Protein AF-A0A0D3IZP8-F1 (afdb_monomer_lite)

Radius of gyration: 20.51 Å; chains: 1; bounding box: 49×47×64 Å

Structure (mmCIF, N/CA/C/O backbone):
data_AF-A0A0D3IZP8-F1
#
_entry.id   AF-A0A0D3IZP8-F1
#
loop_
_atom_site.group_PDB
_atom_site.id
_atom_site.type_symbol
_atom_site.label_atom_id
_atom_site.label_alt_id
_atom_site.label_comp_id
_atom_site.label_asym_id
_atom_site.label_entity_id
_atom_site.label_seq_id
_atom_site.pdbx_PDB_ins_code
_atom_site.Cartn_x
_atom_site.Cartn_y
_atom_site.Cartn_z
_atom_site.occupancy
_atom_site.B_iso_or_equiv
_atom_site.auth_seq_id
_atom_site.auth_comp_id
_atom_site.auth_asym_id
_atom_site.auth_atom_id
_atom_site.pdbx_PDB_model_num
ATOM 1 N N . MET A 1 1 ? -8.602 -19.089 -8.887 1.00 29.73 1 MET A N 1
ATOM 2 C CA . MET A 1 1 ? -8.947 -17.752 -9.415 1.00 29.73 1 MET A CA 1
ATOM 3 C C . MET A 1 1 ? -9.224 -16.859 -8.216 1.00 29.73 1 MET A C 1
ATOM 5 O O . MET A 1 1 ? -10.232 -17.076 -7.563 1.00 29.73 1 MET A O 1
ATOM 9 N N . VAL A 1 2 ? -8.314 -15.953 -7.844 1.00 28.52 2 VAL A N 1
ATOM 10 C CA . VAL A 1 2 ? -8.568 -15.005 -6.742 1.00 28.52 2 VAL A CA 1
ATOM 11 C C . VAL A 1 2 ? -8.287 -13.605 -7.242 1.00 28.52 2 VAL A C 1
ATOM 13 O O . VAL A 1 2 ? -7.156 -13.209 -7.496 1.00 28.52 2 VAL A O 1
ATOM 16 N N . VAL A 1 3 ? -9.390 -12.924 -7.470 1.00 34.62 3 VAL A N 1
ATOM 17 C CA . VAL A 1 3 ? -9.532 -11.568 -7.960 1.00 34.62 3 VAL A CA 1
ATOM 18 C C . VAL A 1 3 ? -8.917 -10.594 -6.946 1.00 34.62 3 VAL A C 1
ATOM 20 O O . VAL A 1 3 ? -9.058 -10.792 -5.744 1.00 34.62 3 VAL A O 1
ATOM 23 N N . VAL A 1 4 ? -8.256 -9.531 -7.409 1.00 42.78 4 VAL A N 1
ATOM 24 C CA . VAL A 1 4 ? -8.025 -8.349 -6.564 1.00 42.78 4 VAL A CA 1
ATOM 25 C C . VAL A 1 4 ? -9.387 -7.649 -6.456 1.00 42.78 4 VAL A C 1
ATOM 27 O O . VAL A 1 4 ? -9.732 -6.869 -7.337 1.00 42.78 4 VAL A O 1
ATOM 30 N N . LEU A 1 5 ? -10.222 -8.047 -5.486 1.00 45.28 5 LEU A N 1
ATOM 31 C CA . LEU A 1 5 ? -11.563 -7.466 -5.259 1.00 45.28 5 LEU A CA 1
ATOM 32 C C . LEU A 1 5 ? -11.581 -6.367 -4.204 1.00 45.28 5 LEU A C 1
ATOM 34 O O . LEU A 1 5 ? -12.573 -5.650 -4.112 1.00 45.28 5 LEU A O 1
ATOM 38 N N . ASP A 1 6 ? -10.516 -6.220 -3.424 1.00 59.16 6 ASP A N 1
ATOM 39 C CA . ASP A 1 6 ? -10.566 -5.346 -2.266 1.00 59.16 6 ASP A CA 1
ATOM 40 C C . ASP A 1 6 ? -9.934 -3.984 -2.573 1.00 59.16 6 ASP A C 1
ATOM 42 O O . ASP A 1 6 ? -8.814 -3.927 -3.098 1.00 59.16 6 ASP A O 1
ATOM 46 N N . PRO A 1 7 ? -10.613 -2.872 -2.246 1.00 73.31 7 PRO A N 1
ATOM 47 C CA . PRO A 1 7 ? -9.961 -1.573 -2.183 1.00 73.31 7 PRO A CA 1
ATOM 48 C C . PRO A 1 7 ? -8.693 -1.654 -1.320 1.00 73.31 7 PRO A C 1
ATOM 50 O O . PRO A 1 7 ? -8.690 -2.198 -0.215 1.00 73.31 7 PRO A O 1
ATOM 53 N N . LEU A 1 8 ? -7.589 -1.113 -1.836 1.00 87.12 8 LEU A N 1
ATOM 54 C CA . LEU A 1 8 ? -6.297 -1.141 -1.157 1.00 87.12 8 LEU A CA 1
ATOM 55 C C . LEU A 1 8 ? -6.253 -0.043 -0.094 1.00 87.12 8 LEU A C 1
ATOM 57 O O . LEU A 1 8 ? -6.007 1.125 -0.402 1.00 87.12 8 LEU A O 1
ATOM 61 N N . TYR A 1 9 ? -6.487 -0.422 1.159 1.00 91.94 9 TYR A N 1
ATOM 62 C CA . TYR A 1 9 ? -6.420 0.500 2.287 1.00 91.94 9 TYR A CA 1
ATOM 63 C C . TYR A 1 9 ? -5.025 0.551 2.899 1.00 91.94 9 TYR A C 1
ATOM 65 O O . TYR A 1 9 ? -4.426 -0.484 3.183 1.00 91.94 9 TYR A O 1
ATOM 73 N N . VAL A 1 10 ? -4.526 1.764 3.121 1.00 92.25 10 VAL A N 1
ATOM 74 C CA . VAL A 1 10 ? -3.280 2.029 3.845 1.00 92.25 10 VAL A CA 1
ATOM 75 C C . VAL A 1 10 ? -3.601 2.852 5.075 1.00 92.25 10 VAL A C 1
ATOM 77 O O . VAL A 1 10 ? -4.179 3.927 4.961 1.00 92.25 10 VAL A O 1
ATOM 80 N N . THR A 1 11 ? -3.168 2.389 6.234 1.00 93.25 11 THR A N 1
ATOM 81 C CA . THR A 1 11 ? -3.252 3.128 7.487 1.00 93.25 11 THR A CA 1
ATOM 82 C C . THR A 1 11 ? -1.890 3.715 7.820 1.00 93.25 11 THR A C 1
ATOM 84 O O . THR A 1 11 ? -0.858 3.052 7.680 1.00 93.25 11 THR A O 1
ATOM 87 N N . LEU A 1 12 ? -1.887 4.983 8.221 1.00 91.38 12 LEU A N 1
ATOM 88 C CA . LEU A 1 12 ? -0.687 5.675 8.660 1.00 91.38 12 LEU A CA 1
ATOM 89 C C . LEU A 1 12 ? -0.502 5.503 10.166 1.00 91.38 12 LEU A C 1
ATOM 91 O O . LEU A 1 12 ? -1.395 5.856 10.934 1.00 91.38 12 LEU A O 1
ATOM 95 N N . PHE A 1 13 ? 0.668 5.012 10.563 1.00 87.50 13 PHE A N 1
ATOM 96 C CA . PHE A 1 13 ? 1.107 4.891 11.952 1.00 87.50 13 PHE A CA 1
ATOM 97 C C . PHE A 1 13 ? 2.445 5.599 12.133 1.00 87.50 13 PHE A C 1
ATOM 99 O O . PHE A 1 13 ? 3.273 5.605 11.220 1.00 87.50 13 PHE A O 1
ATOM 106 N N . VAL A 1 14 ? 2.675 6.152 13.320 1.00 80.31 14 VAL A N 1
ATOM 107 C CA . VAL A 1 14 ? 4.000 6.610 13.751 1.00 80.31 14 VAL A CA 1
ATOM 108 C C . VAL A 1 14 ? 4.229 6.141 15.188 1.00 80.31 14 VAL A C 1
ATOM 110 O O . VAL A 1 14 ? 3.312 6.217 15.999 1.00 80.31 14 VAL A O 1
ATOM 113 N N . ASP A 1 15 ? 5.435 5.638 15.471 1.00 69.31 15 ASP A N 1
ATOM 114 C CA . ASP A 1 15 ? 5.912 5.224 16.801 1.00 69.31 15 ASP A CA 1
ATOM 115 C C . ASP A 1 15 ? 4.946 4.307 17.585 1.00 69.31 15 ASP A C 1
ATOM 117 O O . ASP A 1 15 ? 4.598 4.603 18.725 1.00 69.31 15 ASP A O 1
ATOM 121 N N . ASP A 1 16 ? 4.492 3.205 16.964 1.00 69.44 16 ASP A N 1
ATOM 122 C CA . ASP A 1 16 ? 3.537 2.218 17.523 1.00 69.44 16 ASP A CA 1
ATOM 123 C C . ASP A 1 16 ? 2.244 2.830 18.114 1.00 69.44 16 ASP A C 1
ATOM 125 O O . ASP A 1 16 ? 1.540 2.194 18.901 1.00 69.44 16 ASP A O 1
ATOM 129 N N . GLY A 1 17 ? 1.929 4.073 17.737 1.00 75.00 17 GLY A N 1
ATOM 130 C CA . GLY A 1 17 ? 0.783 4.824 18.232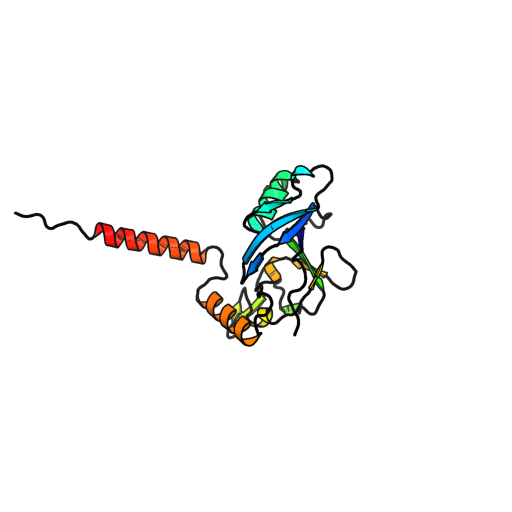 1.00 75.00 17 GLY A CA 1
ATOM 131 C C . GLY A 1 17 ? -0.531 4.484 17.532 1.00 75.00 17 GLY A C 1
ATOM 132 O O . GLY A 1 17 ? -0.630 3.561 16.722 1.00 75.00 17 GLY A O 1
ATOM 133 N N . ASP A 1 18 ? -1.556 5.278 17.831 1.00 84.69 18 ASP A N 1
ATOM 134 C CA . ASP A 1 18 ? -2.870 5.143 17.209 1.00 84.69 18 ASP A CA 1
ATOM 135 C C . ASP A 1 18 ? -2.837 5.452 15.695 1.00 84.69 18 ASP A C 1
ATOM 137 O O . ASP A 1 18 ? -2.009 6.246 15.229 1.00 84.69 18 ASP A O 1
ATOM 141 N N . PRO A 1 19 ? -3.763 4.872 14.903 1.00 88.44 19 PRO A N 1
ATOM 142 C CA . PRO A 1 19 ? -3.941 5.217 13.496 1.00 88.44 19 PRO A CA 1
ATOM 143 C C . PRO A 1 19 ? -4.129 6.726 13.286 1.00 88.44 19 PRO A C 1
ATOM 145 O O . PRO A 1 19 ? -5.087 7.318 13.782 1.00 88.44 19 PRO A O 1
ATOM 148 N N . LEU A 1 20 ? -3.259 7.347 12.487 1.00 90.44 20 LEU A N 1
ATOM 149 C CA . LEU A 1 20 ? -3.342 8.780 12.189 1.00 90.44 20 LEU A CA 1
ATOM 150 C C . LEU A 1 20 ? -4.311 9.085 11.050 1.00 90.44 20 LEU A C 1
ATOM 152 O O . LEU A 1 20 ? -5.002 10.095 11.078 1.00 90.44 20 LEU A O 1
ATOM 156 N N . ALA A 1 21 ? -4.336 8.247 10.019 1.00 93.38 21 ALA A N 1
ATOM 157 C CA . ALA A 1 21 ? -5.224 8.404 8.876 1.00 93.38 21 ALA A CA 1
ATOM 158 C C . ALA A 1 21 ? -5.354 7.084 8.122 1.00 93.38 21 ALA A C 1
ATOM 160 O O . ALA A 1 21 ? -4.415 6.284 8.099 1.00 93.38 21 ALA A O 1
ATOM 161 N N . THR A 1 22 ? -6.477 6.907 7.431 1.00 95.12 22 THR A N 1
ATOM 162 C CA . THR A 1 22 ? -6.656 5.815 6.470 1.00 95.12 22 THR A CA 1
ATOM 163 C C . THR A 1 22 ? -6.759 6.392 5.068 1.00 95.12 22 THR A C 1
ATOM 165 O O . THR A 1 22 ? -7.484 7.358 4.809 1.00 95.12 22 THR A O 1
ATOM 168 N N . LEU A 1 23 ? -6.030 5.776 4.150 1.00 95.12 23 LEU A N 1
ATOM 169 C CA . LEU A 1 23 ? -5.941 6.116 2.744 1.00 95.12 23 LEU A CA 1
ATOM 170 C C . LEU A 1 23 ? -6.503 4.970 1.906 1.00 95.12 23 LEU A C 1
ATOM 172 O O . LEU A 1 23 ? -6.353 3.801 2.257 1.00 95.12 23 LEU A O 1
ATOM 176 N N . HIS A 1 24 ? -7.094 5.300 0.768 1.00 94.00 24 HIS A N 1
ATOM 177 C CA . HIS A 1 24 ? -7.497 4.354 -0.260 1.00 94.00 24 HIS A CA 1
ATOM 178 C C . HIS A 1 24 ? -6.627 4.558 -1.502 1.00 94.00 24 HIS A C 1
ATOM 180 O O . HIS A 1 24 ? -6.632 5.634 -2.107 1.00 94.00 24 HIS A O 1
ATOM 186 N N . VAL A 1 25 ? -5.873 3.530 -1.887 1.00 91.06 25 VAL A N 1
ATOM 187 C CA . VAL A 1 25 ? -5.115 3.510 -3.139 1.00 91.06 25 VAL A CA 1
ATOM 188 C C . VAL A 1 25 ? -6.058 3.088 -4.265 1.00 91.06 25 VAL A C 1
ATOM 190 O O . VAL A 1 25 ? -6.449 1.928 -4.356 1.00 91.06 25 VAL A O 1
ATOM 193 N N . GLN A 1 26 ? -6.421 4.052 -5.108 1.00 88.06 26 GLN A N 1
ATOM 194 C CA . GLN A 1 26 ? -7.393 3.897 -6.193 1.00 88.06 26 GLN A CA 1
ATOM 195 C C . GLN A 1 26 ? -6.821 3.108 -7.374 1.00 88.06 26 GLN A C 1
ATOM 197 O O . GLN A 1 26 ? -7.553 2.391 -8.051 1.00 88.06 26 GLN A O 1
ATOM 202 N N . ASP A 1 27 ? -5.516 3.233 -7.622 1.00 84.31 27 ASP A N 1
ATOM 203 C CA . ASP A 1 27 ? -4.825 2.466 -8.651 1.00 84.31 27 ASP A CA 1
ATOM 204 C C . ASP A 1 27 ? -3.460 1.975 -8.160 1.00 84.31 27 ASP A C 1
ATOM 206 O O . ASP A 1 27 ? -2.683 2.700 -7.532 1.00 84.31 27 ASP A O 1
ATOM 210 N N . ALA A 1 28 ? -3.1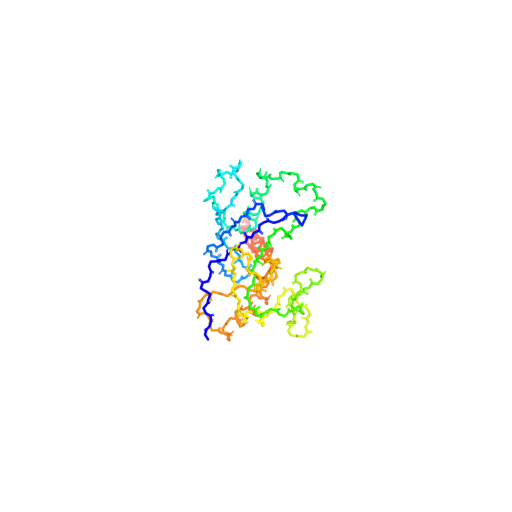71 0.705 -8.430 1.00 81.38 28 ALA A N 1
ATOM 211 C CA . ALA A 1 28 ? -1.885 0.090 -8.157 1.00 81.38 28 ALA A CA 1
ATOM 212 C C . ALA A 1 28 ? -1.496 -0.807 -9.327 1.00 81.38 28 ALA A C 1
ATOM 214 O O . ALA A 1 28 ? -2.288 -1.611 -9.816 1.00 81.38 28 ALA A O 1
ATOM 215 N N . ALA A 1 29 ? -0.252 -0.676 -9.768 1.00 80.62 29 ALA A N 1
ATOM 216 C CA . ALA A 1 29 ? 0.296 -1.503 -10.825 1.00 80.62 29 ALA A CA 1
ATOM 217 C C . ALA A 1 29 ? 1.799 -1.626 -10.624 1.00 80.62 29 ALA A C 1
ATOM 219 O O . ALA A 1 29 ? 2.496 -0.618 -10.509 1.00 80.62 29 ALA A O 1
ATOM 220 N N . TYR A 1 30 ? 2.289 -2.863 -10.585 1.00 78.25 30 TYR A N 1
ATOM 221 C CA . TYR A 1 30 ? 3.697 -3.234 -10.697 1.00 78.25 30 TYR A CA 1
ATOM 222 C C . TYR A 1 30 ? 4.668 -2.267 -9.989 1.00 78.25 30 TYR A C 1
ATOM 224 O O . TYR A 1 30 ? 5.247 -1.366 -10.597 1.00 78.25 30 TYR A O 1
ATOM 232 N N . PHE A 1 31 ? 4.855 -2.471 -8.680 1.00 77.88 31 PHE A N 1
ATOM 233 C CA . PHE A 1 31 ? 5.692 -1.661 -7.769 1.00 77.88 31 PHE A CA 1
ATOM 234 C C . PHE A 1 31 ? 5.196 -0.249 -7.460 1.00 77.88 31 PHE A C 1
ATOM 236 O O . PHE A 1 31 ? 5.776 0.408 -6.589 1.00 77.88 31 PHE A O 1
ATOM 243 N N . LYS A 1 32 ? 4.144 0.228 -8.129 1.00 80.19 32 LYS A N 1
ATOM 244 C CA . LYS A 1 32 ? 3.622 1.580 -7.941 1.00 80.19 32 LYS A CA 1
ATOM 245 C C . LYS A 1 32 ? 2.243 1.538 -7.301 1.00 80.19 32 LYS A C 1
ATOM 247 O O . LYS A 1 32 ? 1.354 0.830 -7.760 1.00 80.19 32 LYS A O 1
ATOM 252 N N . PHE A 1 33 ? 2.100 2.349 -6.263 1.00 83.00 33 PHE A N 1
ATOM 253 C CA . PHE A 1 33 ? 0.814 2.836 -5.795 1.00 83.00 33 PHE A CA 1
ATOM 254 C C . PHE A 1 33 ? 0.607 4.204 -6.432 1.00 83.00 33 PHE A C 1
ATOM 256 O O . PHE A 1 33 ? 1.432 5.105 -6.219 1.00 83.00 33 PHE A O 1
ATOM 263 N N . GLY A 1 34 ? -0.421 4.324 -7.258 1.00 83.62 34 GLY A N 1
ATOM 264 C CA . GLY A 1 34 ? -0.760 5.559 -7.939 1.00 83.62 34 GLY A CA 1
ATOM 265 C C . GLY A 1 34 ? -1.658 6.428 -7.079 1.00 83.62 34 GLY A C 1
ATOM 266 O O . GLY A 1 34 ? -1.312 6.766 -5.938 1.00 83.62 34 GLY A O 1
ATOM 267 N N . THR A 1 35 ? -2.794 6.818 -7.642 1.00 89.38 35 THR A N 1
ATOM 268 C CA . THR A 1 35 ? -3.707 7.783 -7.042 1.00 89.38 35 THR A CA 1
ATOM 269 C C . THR A 1 35 ? -4.174 7.282 -5.691 1.00 89.38 35 THR A C 1
ATOM 271 O O . THR A 1 35 ? -4.680 6.173 -5.549 1.00 89.38 35 THR A O 1
ATOM 274 N N . THR A 1 36 ? -3.968 8.108 -4.677 1.00 92.44 36 THR A N 1
ATOM 275 C CA . THR A 1 36 ? -4.270 7.780 -3.291 1.00 92.44 36 THR A CA 1
ATOM 276 C C . THR A 1 36 ? -5.158 8.871 -2.718 1.00 92.44 36 THR A C 1
ATOM 278 O O . THR A 1 36 ? -4.824 10.054 -2.799 1.00 92.44 36 THR A O 1
ATOM 281 N N . GLU A 1 37 ? -6.296 8.473 -2.166 1.00 95.62 37 GLU A N 1
ATOM 282 C CA . GLU A 1 37 ? -7.290 9.349 -1.553 1.00 95.62 37 GLU A CA 1
ATOM 283 C C . GLU A 1 37 ? -7.278 9.172 -0.036 1.00 95.62 37 GLU A C 1
ATOM 285 O O . GLU A 1 37 ? -7.206 8.051 0.461 1.00 95.62 37 GLU A O 1
ATOM 290 N N . VAL A 1 38 ? -7.387 10.266 0.711 1.00 95.50 38 VAL A N 1
ATOM 291 C CA . VAL A 1 38 ? -7.584 10.213 2.163 1.00 95.50 38 VAL A CA 1
ATOM 292 C C . VAL A 1 38 ? -9.055 9.924 2.462 1.00 95.50 38 VAL A C 1
ATOM 294 O O . VAL A 1 38 ? -9.925 10.692 2.058 1.00 95.50 38 VAL A O 1
ATOM 297 N N . ILE A 1 39 ? -9.356 8.849 3.188 1.00 95.00 39 ILE A N 1
ATOM 298 C CA . ILE A 1 39 ? -10.745 8.448 3.476 1.00 95.00 39 ILE A CA 1
ATOM 299 C C . ILE A 1 39 ? -11.142 8.643 4.939 1.00 95.00 39 ILE A C 1
ATOM 301 O O . ILE A 1 39 ? -12.321 8.878 5.222 1.00 95.00 39 ILE A O 1
ATOM 305 N N . GLU A 1 40 ? -10.171 8.591 5.851 1.00 93.94 40 GLU A N 1
ATOM 306 C CA . GLU A 1 40 ? -10.364 8.812 7.284 1.00 93.94 40 GLU A CA 1
ATOM 307 C C . GLU A 1 40 ? -9.228 9.642 7.858 1.00 93.94 40 GLU A C 1
ATOM 309 O O . GLU A 1 40 ? -8.063 9.431 7.519 1.00 93.94 40 GLU A O 1
ATOM 314 N N . THR A 1 41 ? -9.593 10.545 8.760 1.00 92.31 41 THR A N 1
ATOM 315 C CA . THR A 1 41 ? -8.693 11.396 9.535 1.00 92.31 41 THR A CA 1
ATOM 316 C C . THR A 1 41 ? -9.301 11.670 10.910 1.00 92.31 41 THR A C 1
ATOM 318 O O . THR A 1 41 ? -10.497 11.425 11.113 1.00 92.31 41 THR A O 1
ATOM 321 N N . PRO A 1 42 ? -8.519 12.203 11.863 1.00 89.69 42 PRO A N 1
ATOM 322 C CA . PRO A 1 42 ? -9.049 12.700 13.119 1.00 89.69 42 PRO A CA 1
ATOM 323 C C . PRO A 1 42 ? -10.011 13.862 12.852 1.00 89.69 42 PRO A C 1
ATOM 325 O O . PRO A 1 42 ? -9.839 14.614 11.890 1.00 89.69 42 PRO A O 1
ATOM 328 N N . ALA A 1 43 ? -10.989 14.064 13.737 1.00 90.56 43 ALA A N 1
ATOM 329 C CA . ALA A 1 43 ? -11.999 15.118 13.588 1.00 90.56 43 ALA A CA 1
ATOM 330 C C . ALA A 1 43 ? -11.393 16.529 13.436 1.00 90.56 43 ALA A C 1
ATOM 332 O O . ALA A 1 43 ? -11.959 17.381 12.757 1.00 90.56 43 ALA A O 1
ATOM 333 N N . THR A 1 44 ? -10.213 16.756 14.019 1.00 92.44 44 THR A N 1
ATOM 334 C CA . THR A 1 44 ? -9.448 18.008 13.926 1.00 92.44 44 THR A CA 1
ATOM 335 C C . THR A 1 44 ? -8.857 18.285 12.538 1.00 92.44 44 THR A C 1
ATOM 337 O O . THR A 1 44 ? -8.473 19.418 12.277 1.00 92.44 44 THR A O 1
ATOM 340 N N . HIS A 1 45 ? -8.816 17.292 11.641 1.00 93.62 45 HIS A N 1
ATOM 341 C CA . HIS A 1 45 ? -8.208 17.379 10.305 1.00 93.62 45 HIS A CA 1
ATOM 342 C C . HIS A 1 45 ? -9.169 16.890 9.207 1.00 93.62 45 HIS A C 1
ATOM 344 O O . HIS A 1 45 ? -8.790 16.180 8.269 1.00 93.62 45 HIS A O 1
ATOM 350 N N . VAL A 1 46 ? -10.455 17.233 9.326 1.00 93.50 46 VAL A N 1
ATOM 351 C CA . VAL A 1 46 ? -11.490 16.822 8.360 1.00 93.50 46 VAL A CA 1
ATOM 352 C C . VAL A 1 46 ? -11.259 17.394 6.954 1.00 93.50 46 VAL A C 1
ATOM 354 O O . VAL A 1 46 ? -11.678 16.783 5.973 1.00 93.50 46 VAL A O 1
ATOM 357 N N . HIS A 1 47 ? -10.545 18.520 6.829 1.00 94.31 47 HIS A N 1
ATOM 358 C CA . HIS A 1 47 ? -10.207 19.155 5.543 1.00 94.31 47 HIS A CA 1
ATOM 359 C C . HIS A 1 47 ? -9.317 18.287 4.649 1.00 94.31 47 HIS A C 1
ATOM 361 O O . HIS A 1 47 ? -9.255 18.509 3.441 1.00 94.31 47 HIS A O 1
ATOM 367 N N . LEU A 1 48 ? -8.623 17.303 5.224 1.00 94.56 48 LEU A N 1
ATOM 368 C CA . LEU A 1 48 ? -7.825 16.345 4.466 1.00 94.56 48 LEU A CA 1
ATOM 369 C C . LEU A 1 48 ? -8.677 15.253 3.818 1.00 94.56 48 LEU A C 1
ATOM 371 O O . LEU A 1 48 ? -8.214 14.621 2.871 1.00 94.56 48 LEU A O 1
ATOM 375 N N . ARG A 1 49 ? -9.902 15.014 4.295 1.00 93.38 49 ARG A N 1
ATOM 376 C CA . ARG A 1 49 ? -10.768 13.956 3.768 1.00 93.38 49 ARG A CA 1
ATOM 377 C C . ARG A 1 49 ? -11.080 14.212 2.289 1.00 93.38 49 ARG A C 1
ATOM 379 O O . ARG A 1 49 ? -11.340 15.340 1.886 1.00 93.38 49 ARG A O 1
ATOM 386 N N . HIS A 1 50 ? -11.036 13.159 1.479 1.00 94.81 50 HIS A N 1
ATOM 387 C CA . HIS A 1 50 ? -11.173 13.176 0.016 1.00 94.81 50 HIS A CA 1
ATOM 388 C C . HIS A 1 50 ? -10.053 13.890 -0.752 1.00 94.81 50 HIS A C 1
ATOM 390 O O . HIS A 1 50 ? -10.084 13.940 -1.987 1.00 94.81 50 HIS A O 1
ATOM 396 N N . LYS A 1 51 ? -9.018 14.401 -0.070 1.00 96.38 51 LYS A N 1
ATOM 397 C CA . LYS A 1 51 ? -7.834 14.933 -0.746 1.00 96.38 51 LYS A CA 1
ATOM 398 C C . LYS A 1 51 ? -7.121 13.804 -1.487 1.00 96.38 51 LYS A C 1
ATOM 400 O O . LYS A 1 51 ? -6.891 12.727 -0.934 1.00 96.38 51 LYS A O 1
ATOM 405 N N . LYS A 1 52 ? -6.768 14.063 -2.746 1.00 96.00 52 LYS A N 1
ATOM 406 C CA . LYS A 1 52 ? -6.105 13.101 -3.631 1.00 96.00 52 LYS A CA 1
ATOM 407 C C . LYS A 1 52 ? -4.655 13.479 -3.876 1.00 96.00 52 LYS A C 1
ATOM 409 O O . LYS A 1 52 ? -4.317 14.648 -4.046 1.00 96.00 52 LYS A O 1
ATOM 414 N N . TYR A 1 53 ? -3.819 12.457 -3.955 1.00 93.50 53 TYR A N 1
ATOM 415 C CA . TYR A 1 53 ? -2.401 12.562 -4.255 1.00 93.50 53 TYR A CA 1
ATOM 416 C C . TYR A 1 53 ? -2.056 11.602 -5.388 1.00 93.50 53 TYR A C 1
ATOM 418 O O . TYR A 1 53 ? -2.578 10.494 -5.449 1.00 93.50 53 TYR A O 1
ATOM 426 N N . ASN A 1 54 ? -1.119 11.993 -6.251 1.00 90.19 54 ASN A N 1
ATOM 427 C CA . ASN A 1 54 ? -0.724 11.184 -7.412 1.00 90.19 54 ASN A CA 1
ATOM 428 C C . ASN A 1 54 ? 0.043 9.899 -7.044 1.00 90.19 54 ASN A C 1
ATOM 430 O O . ASN A 1 54 ? 0.270 9.054 -7.903 1.00 90.19 54 ASN A O 1
ATOM 434 N N . THR A 1 55 ? 0.529 9.789 -5.802 1.00 87.75 55 THR A N 1
ATOM 435 C CA . THR A 1 55 ? 1.282 8.626 -5.307 1.00 87.75 55 THR A CA 1
ATOM 436 C C . THR A 1 55 ? 1.026 8.430 -3.818 1.00 87.75 55 THR A C 1
ATOM 438 O O . THR A 1 55 ? 0.858 9.421 -3.099 1.00 87.75 55 THR A O 1
ATOM 441 N N . LEU A 1 56 ? 1.133 7.187 -3.335 1.00 87.25 56 LEU A N 1
ATOM 442 C CA . LEU A 1 56 ? 1.066 6.896 -1.896 1.00 87.25 56 LEU A CA 1
ATOM 443 C C . LEU A 1 56 ? 2.115 7.683 -1.099 1.00 87.25 56 LEU A C 1
ATOM 445 O O . LEU A 1 56 ? 1.799 8.250 -0.066 1.00 87.25 56 LEU A O 1
ATOM 449 N N . ASN A 1 57 ? 3.354 7.776 -1.592 1.00 86.25 57 ASN A N 1
ATOM 450 C CA . ASN A 1 57 ? 4.408 8.511 -0.885 1.00 86.25 57 ASN A CA 1
ATOM 451 C C . ASN A 1 57 ? 4.072 10.006 -0.740 1.00 86.25 57 ASN A C 1
ATOM 453 O O . ASN A 1 57 ? 4.312 10.601 0.305 1.00 86.25 57 ASN A O 1
ATOM 457 N N . GLY A 1 58 ? 3.486 10.605 -1.783 1.00 87.94 58 GLY A N 1
ATOM 458 C CA . GLY A 1 58 ? 2.986 11.978 -1.720 1.00 87.94 58 GLY A CA 1
ATOM 459 C C . GLY A 1 58 ? 1.849 12.138 -0.710 1.00 87.94 58 GLY A C 1
ATOM 460 O O . GLY A 1 58 ? 1.835 13.132 0.011 1.00 87.94 58 GLY A O 1
ATOM 461 N N . ALA A 1 59 ? 0.948 11.152 -0.622 1.00 91.50 59 ALA A N 1
ATOM 462 C CA . ALA A 1 59 ? -0.117 11.131 0.377 1.00 91.50 59 ALA A CA 1
ATOM 463 C C . ALA A 1 59 ? 0.438 11.034 1.801 1.00 91.50 59 ALA A C 1
ATOM 465 O O . ALA A 1 59 ? 0.093 11.869 2.628 1.00 91.50 59 ALA A O 1
ATOM 466 N N . CYS A 1 60 ? 1.345 10.087 2.074 1.00 89.69 60 CYS A N 1
ATOM 467 C CA . CYS A 1 60 ? 1.967 9.936 3.392 1.00 89.69 60 CYS A CA 1
ATOM 468 C C . CYS A 1 60 ? 2.620 11.244 3.843 1.00 89.69 60 CYS A C 1
ATOM 470 O O . CYS A 1 60 ? 2.309 11.743 4.917 1.00 89.69 60 CYS A O 1
ATOM 472 N N . VAL A 1 61 ? 3.470 11.833 2.995 1.00 88.62 61 VAL A N 1
ATOM 473 C CA . VAL A 1 61 ? 4.146 13.098 3.308 1.00 88.62 61 VAL A CA 1
ATOM 474 C C . VAL A 1 61 ? 3.136 14.218 3.543 1.00 88.62 61 VAL A C 1
ATOM 476 O O . VAL A 1 61 ? 3.212 14.906 4.553 1.00 88.62 61 VAL A O 1
ATOM 479 N N . GLY A 1 62 ? 2.184 14.397 2.626 1.00 90.50 62 GLY A N 1
ATOM 480 C CA . GLY A 1 62 ? 1.245 15.510 2.689 1.00 90.50 62 GLY A CA 1
ATOM 481 C C . GLY A 1 62 ? 0.217 15.409 3.814 1.00 90.50 62 GLY A C 1
ATOM 482 O O . GLY A 1 62 ? -0.306 16.441 4.213 1.00 90.50 62 GLY A O 1
ATOM 483 N N . VAL A 1 63 ? -0.101 14.203 4.289 1.00 92.44 63 VAL A N 1
ATOM 484 C CA . VAL A 1 63 ? -0.986 13.988 5.444 1.00 92.44 63 VAL A CA 1
ATOM 485 C C . VAL A 1 63 ? -0.206 14.139 6.746 1.00 92.44 63 VAL A C 1
ATOM 487 O O . VAL A 1 63 ? -0.665 14.830 7.648 1.00 92.44 63 VAL A O 1
ATOM 490 N N . LEU A 1 64 ? 0.988 13.547 6.842 1.00 90.06 64 LEU A N 1
ATOM 491 C CA . LEU A 1 64 ? 1.810 13.636 8.052 1.00 90.06 64 LEU A CA 1
ATOM 492 C C . LEU A 1 64 ? 2.316 15.058 8.312 1.00 90.06 64 LEU A C 1
ATOM 494 O O . LEU A 1 64 ? 2.369 15.473 9.463 1.00 90.06 64 LEU A O 1
ATOM 498 N N . ASP A 1 65 ? 2.632 15.827 7.266 1.00 89.50 65 ASP A N 1
ATOM 499 C CA . ASP A 1 65 ? 2.984 17.248 7.403 1.00 89.50 65 ASP A CA 1
ATOM 500 C C . ASP A 1 65 ? 1.870 18.093 8.013 1.00 89.50 65 ASP A C 1
ATOM 502 O O . ASP A 1 65 ? 2.157 19.105 8.641 1.00 89.50 65 ASP A O 1
ATOM 506 N N . ASP A 1 66 ? 0.621 17.695 7.795 1.00 91.25 66 ASP A N 1
ATOM 507 C CA . ASP A 1 66 ? -0.557 18.426 8.245 1.00 91.25 66 ASP A CA 1
ATOM 508 C C . ASP A 1 66 ? -0.952 17.977 9.663 1.00 91.25 66 ASP A C 1
ATOM 510 O O . ASP A 1 66 ? -1.078 18.809 10.556 1.00 91.25 66 ASP A O 1
ATOM 514 N N . ILE A 1 67 ? -1.029 16.659 9.901 1.00 91.00 67 ILE A N 1
ATOM 515 C CA . ILE A 1 67 ? -1.457 16.077 11.186 1.00 91.00 67 ILE A CA 1
ATOM 516 C C . ILE A 1 67 ? -0.355 16.124 12.252 1.00 91.00 67 ILE A C 1
ATOM 518 O O . ILE A 1 67 ? -0.635 16.347 13.430 1.00 91.00 67 ILE A O 1
ATOM 522 N N . MET A 1 68 ? 0.900 15.873 11.874 1.00 86.31 68 MET A N 1
ATOM 523 C CA . MET A 1 68 ? 2.003 15.750 12.828 1.00 86.31 68 MET A CA 1
ATOM 524 C C . MET A 1 68 ? 3.320 16.309 12.271 1.00 86.31 68 MET A C 1
ATOM 526 O O . MET A 1 68 ? 4.250 15.543 12.037 1.00 86.31 68 MET A O 1
ATOM 530 N N . PRO A 1 69 ? 3.474 17.639 12.116 1.00 83.12 69 PRO A N 1
ATOM 531 C CA . PRO A 1 69 ? 4.654 18.259 11.496 1.00 83.12 69 PRO A CA 1
ATOM 532 C C . PRO A 1 69 ? 6.015 17.830 12.086 1.00 83.12 69 PRO A C 1
ATOM 534 O O . PRO A 1 69 ? 7.031 17.810 11.385 1.00 83.12 69 PRO A O 1
ATOM 537 N N . SER A 1 70 ? 6.044 17.450 13.368 1.00 81.88 70 SER A N 1
ATOM 538 C CA . SER A 1 70 ? 7.232 16.960 14.081 1.00 81.88 70 SER A CA 1
ATOM 539 C C . SER A 1 70 ? 7.752 15.605 13.580 1.00 81.88 70 SER A C 1
ATOM 541 O O . SER A 1 70 ? 8.904 15.259 13.870 1.00 81.88 70 SER A O 1
ATOM 543 N N . TRP A 1 71 ? 6.972 14.867 12.777 1.00 79.38 71 TRP A N 1
ATOM 544 C CA . TRP A 1 71 ? 7.347 13.563 12.211 1.00 79.38 71 TRP A CA 1
ATOM 545 C C . TRP A 1 71 ? 8.646 13.615 11.395 1.00 79.38 71 TRP A C 1
ATOM 547 O O . TRP A 1 71 ? 9.390 12.644 11.320 1.00 79.38 71 TRP A O 1
ATOM 557 N N . ARG A 1 72 ? 8.971 14.779 10.819 1.00 73.88 72 ARG A N 1
ATOM 558 C CA . ARG A 1 72 ? 10.212 14.992 10.057 1.00 73.88 72 ARG A CA 1
ATOM 559 C C . ARG A 1 72 ? 11.467 14.998 10.928 1.00 73.88 72 ARG A C 1
ATOM 561 O O . ARG A 1 72 ? 12.564 14.762 10.420 1.00 73.88 72 ARG A O 1
ATOM 568 N N . THR A 1 73 ? 11.308 15.322 12.209 1.00 70.25 73 THR A N 1
ATOM 569 C CA . THR A 1 73 ? 12.390 15.472 13.192 1.00 70.25 73 THR A CA 1
ATOM 570 C C . THR A 1 73 ? 12.461 14.315 14.188 1.00 70.25 73 THR A C 1
ATOM 572 O O . THR A 1 73 ? 13.523 14.081 14.764 1.00 70.25 73 THR A O 1
ATOM 575 N N . ALA A 1 74 ? 11.368 13.566 14.360 1.00 58.50 74 ALA A N 1
ATOM 576 C CA . ALA A 1 74 ? 11.342 12.330 15.131 1.00 58.50 74 ALA A CA 1
ATOM 577 C C . ALA A 1 74 ? 12.203 11.270 14.416 1.00 58.50 74 ALA A C 1
ATOM 579 O O . ALA A 1 74 ? 11.871 10.810 13.332 1.00 58.50 74 ALA A O 1
ATOM 580 N N . ARG A 1 75 ? 13.382 10.993 14.989 1.00 50.00 75 ARG A N 1
ATOM 581 C CA . ARG A 1 75 ? 14.360 9.948 14.619 1.00 50.00 75 ARG A CA 1
ATOM 582 C C . ARG A 1 75 ? 14.473 9.621 13.118 1.00 50.00 75 ARG A C 1
ATOM 584 O O . ARG A 1 75 ? 13.918 8.653 12.626 1.00 50.00 75 ARG A O 1
ATOM 591 N N . GLY A 1 76 ? 15.364 10.343 12.437 1.00 48.28 76 GLY A N 1
ATOM 592 C CA . GLY A 1 76 ? 16.041 9.815 11.247 1.00 48.28 76 GLY A CA 1
ATOM 593 C C . GLY A 1 76 ? 15.226 9.842 9.952 1.00 48.28 76 GLY A C 1
ATOM 594 O O . GLY A 1 76 ? 14.773 8.819 9.473 1.00 48.28 76 GLY A O 1
ATOM 595 N N . ARG A 1 77 ? 15.157 11.023 9.324 1.00 44.53 77 ARG A N 1
ATOM 596 C CA . ARG A 1 77 ? 14.942 11.235 7.876 1.00 44.53 77 ARG A CA 1
ATOM 597 C C . ARG A 1 77 ? 13.930 10.298 7.193 1.00 44.53 77 ARG A C 1
ATOM 599 O O . ARG A 1 77 ? 14.324 9.411 6.444 1.00 44.53 77 ARG A O 1
ATOM 606 N N . GLY A 1 78 ? 12.646 10.641 7.289 1.00 49.47 78 GLY A N 1
ATOM 607 C CA . GLY A 1 78 ? 11.659 10.284 6.260 1.00 49.47 78 GLY A CA 1
ATOM 608 C C . GLY A 1 78 ? 11.526 8.786 6.006 1.00 49.47 78 GLY A C 1
ATOM 609 O O . GLY A 1 78 ? 11.377 8.379 4.852 1.00 49.47 78 GLY A O 1
ATOM 610 N N . ASP A 1 79 ? 11.628 7.993 7.070 1.00 53.97 79 ASP A N 1
ATOM 611 C CA . ASP A 1 7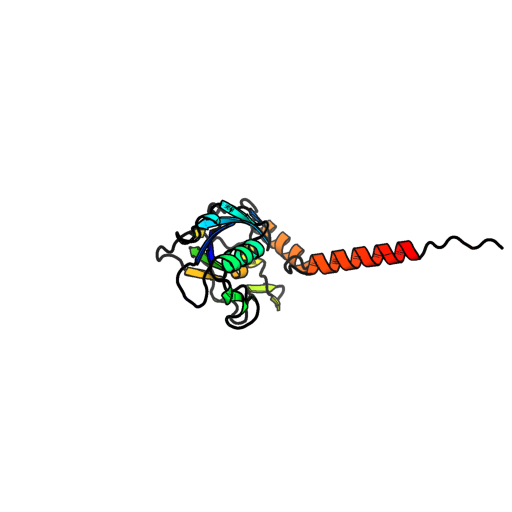9 ? 11.517 6.551 6.993 1.00 53.97 79 ASP A CA 1
ATOM 612 C C . ASP A 1 79 ? 10.104 6.155 6.500 1.00 53.97 79 ASP A C 1
ATOM 614 O O . ASP A 1 79 ? 9.103 6.521 7.123 1.00 53.97 79 ASP A O 1
ATOM 618 N N . PRO A 1 80 ? 9.968 5.456 5.356 1.00 54.75 80 PRO A N 1
ATOM 619 C CA . PRO A 1 80 ? 8.676 5.059 4.793 1.00 54.75 80 PRO A CA 1
ATOM 620 C C . PRO A 1 80 ? 7.938 3.974 5.599 1.00 54.75 80 PRO A C 1
ATOM 622 O O . PRO A 1 80 ? 6.882 3.510 5.155 1.00 54.75 80 PRO A O 1
ATOM 625 N N . HIS A 1 81 ? 8.438 3.574 6.773 1.00 70.44 81 HIS A N 1
ATOM 626 C CA . HIS A 1 81 ? 7.790 2.633 7.697 1.00 70.44 81 HIS A CA 1
ATOM 627 C C . HIS A 1 81 ? 6.552 3.199 8.428 1.00 70.44 81 HIS A C 1
ATOM 629 O O . HIS A 1 81 ? 6.132 2.665 9.447 1.00 70.44 81 HIS A O 1
ATOM 635 N N . VAL A 1 82 ? 5.924 4.243 7.885 1.00 83.50 82 VAL A N 1
ATOM 636 C CA . VAL A 1 82 ? 4.678 4.835 8.403 1.00 83.50 82 VAL A CA 1
ATOM 637 C C . VAL A 1 82 ? 3.424 4.318 7.702 1.00 83.50 82 VAL A C 1
ATOM 639 O O . VAL A 1 82 ? 2.325 4.468 8.217 1.00 83.50 82 VAL A O 1
ATOM 642 N N . ALA A 1 83 ? 3.563 3.714 6.520 1.00 88.19 83 ALA A N 1
ATOM 643 C CA . ALA A 1 83 ? 2.445 3.209 5.727 1.00 88.19 83 ALA A CA 1
ATOM 644 C C . ALA A 1 83 ? 2.258 1.704 5.937 1.00 88.19 83 ALA A C 1
ATOM 646 O O . ALA A 1 83 ? 3.102 0.908 5.509 1.00 88.19 83 ALA A O 1
ATOM 647 N N . TRP A 1 84 ? 1.131 1.315 6.527 1.00 90.69 84 TRP A N 1
ATOM 648 C CA . TRP A 1 84 ? 0.815 -0.070 6.874 1.00 90.69 84 TRP A CA 1
ATOM 649 C C . TRP A 1 84 ? -0.496 -0.523 6.241 1.00 90.69 84 TRP A C 1
ATOM 651 O O . TRP A 1 84 ? -1.390 0.276 5.984 1.00 90.69 84 TRP A O 1
ATOM 661 N N . MET A 1 85 ? -0.616 -1.818 5.979 1.00 90.00 85 MET A N 1
ATOM 662 C CA . MET A 1 85 ? -1.827 -2.443 5.453 1.00 90.00 85 MET A CA 1
ATOM 663 C C . MET A 1 85 ? -2.209 -3.618 6.348 1.00 90.00 85 MET A C 1
ATOM 665 O O . MET A 1 85 ? -1.336 -4.388 6.758 1.00 90.00 85 MET A O 1
ATOM 669 N N . TYR A 1 86 ? -3.501 -3.771 6.639 1.00 91.44 86 TYR A N 1
ATOM 670 C CA . TYR A 1 86 ? -4.000 -4.948 7.340 1.00 91.44 86 TYR A CA 1
ATOM 671 C C . TYR A 1 86 ? -4.320 -6.041 6.326 1.00 91.44 86 TYR A C 1
ATOM 673 O O . TYR A 1 86 ? -5.223 -5.889 5.500 1.00 91.44 86 TYR A O 1
ATOM 681 N N . VAL A 1 87 ? -3.552 -7.127 6.369 1.00 88.81 87 VAL A N 1
ATOM 682 C CA . VAL A 1 87 ? -3.575 -8.183 5.357 1.00 88.81 87 VAL A CA 1
ATOM 683 C C . VAL A 1 87 ? -4.149 -9.471 5.922 1.00 88.81 87 VAL A C 1
ATOM 685 O O . VAL A 1 87 ? -3.723 -9.933 6.981 1.00 88.81 87 VAL A O 1
ATOM 688 N N . VAL A 1 88 ? -5.066 -10.071 5.165 1.00 88.69 88 VAL A N 1
ATOM 689 C CA . VAL A 1 88 ? -5.662 -11.387 5.412 1.00 88.69 88 VAL A CA 1
ATOM 690 C C . VAL A 1 88 ? -5.265 -12.338 4.280 1.00 88.69 88 VAL A C 1
ATOM 692 O O . VAL A 1 88 ? -5.293 -11.962 3.107 1.00 88.69 88 VAL A O 1
ATOM 695 N N . GLY A 1 89 ? -4.900 -13.571 4.631 1.00 84.69 89 GLY A N 1
ATOM 696 C CA . GLY A 1 89 ? -4.412 -14.592 3.700 1.00 84.69 89 GLY A CA 1
ATOM 697 C C . GLY A 1 89 ? -2.974 -15.023 3.989 1.00 84.69 89 GLY A C 1
ATOM 698 O O . GLY A 1 89 ? -2.323 -14.533 4.914 1.00 84.69 89 GLY A O 1
ATOM 699 N N . GLU A 1 90 ? -2.474 -15.969 3.198 1.00 79.62 90 GLU A N 1
ATOM 700 C CA . GLU A 1 90 ? -1.135 -16.522 3.394 1.00 79.62 90 GLU A CA 1
ATOM 701 C C . GLU A 1 90 ? -0.049 -15.596 2.847 1.00 79.62 90 GLU A C 1
ATOM 703 O O . GLU A 1 90 ? 0.023 -15.303 1.653 1.00 79.62 90 GLU A O 1
ATOM 708 N N . LEU A 1 91 ? 0.846 -15.182 3.740 1.00 76.81 91 LEU A N 1
ATOM 709 C CA . LEU A 1 91 ? 2.035 -14.414 3.403 1.00 76.81 91 LEU A CA 1
ATOM 710 C C . LEU A 1 91 ? 3.198 -14.959 4.263 1.00 76.81 91 LEU A C 1
ATOM 712 O O . LEU A 1 91 ? 3.177 -14.829 5.488 1.00 76.81 91 LEU A O 1
ATOM 716 N N . PRO A 1 92 ? 4.176 -15.679 3.698 1.00 71.88 92 PRO A N 1
ATOM 717 C CA . PRO A 1 92 ? 5.224 -16.313 4.497 1.00 71.88 92 PRO A CA 1
ATOM 718 C C . PRO A 1 92 ? 6.112 -15.284 5.203 1.00 71.88 92 PRO A C 1
ATOM 720 O O . PRO A 1 92 ? 6.553 -14.316 4.592 1.00 71.88 92 PRO A O 1
ATOM 723 N N . HIS A 1 93 ? 6.435 -15.509 6.482 1.00 65.81 93 HIS A N 1
ATOM 724 C CA . HIS A 1 93 ? 7.322 -14.600 7.222 1.00 65.81 93 HIS A CA 1
ATOM 725 C C . HIS A 1 93 ? 8.732 -14.509 6.625 1.00 65.81 93 HIS A C 1
ATOM 727 O O . HIS A 1 93 ? 9.386 -13.481 6.756 1.00 65.81 93 HIS A O 1
ATOM 733 N N . SER A 1 94 ? 9.184 -15.562 5.940 1.00 62.56 94 SER A N 1
ATOM 734 C CA . SER A 1 94 ? 10.460 -15.598 5.219 1.00 62.56 94 SER A CA 1
ATOM 735 C C . SER A 1 94 ? 10.544 -14.596 4.064 1.00 62.56 94 SER A C 1
ATOM 737 O O . SER A 1 94 ? 11.641 -14.305 3.594 1.00 62.56 94 SER A O 1
ATOM 739 N N . GLU A 1 95 ? 9.409 -14.056 3.613 1.00 59.09 95 GLU A N 1
ATOM 740 C CA . GLU A 1 95 ? 9.338 -13.008 2.591 1.00 59.09 95 GLU A CA 1
ATOM 741 C C . GLU A 1 95 ? 9.419 -11.596 3.211 1.00 59.09 95 GLU A C 1
ATOM 743 O O . GLU A 1 95 ? 9.490 -10.602 2.487 1.00 59.09 95 GLU A O 1
ATOM 748 N N . PHE A 1 96 ? 9.475 -11.481 4.547 1.00 60.09 96 PHE A N 1
ATOM 749 C CA . PHE A 1 96 ? 9.740 -10.226 5.249 1.00 60.09 96 PHE A CA 1
ATOM 750 C C . PH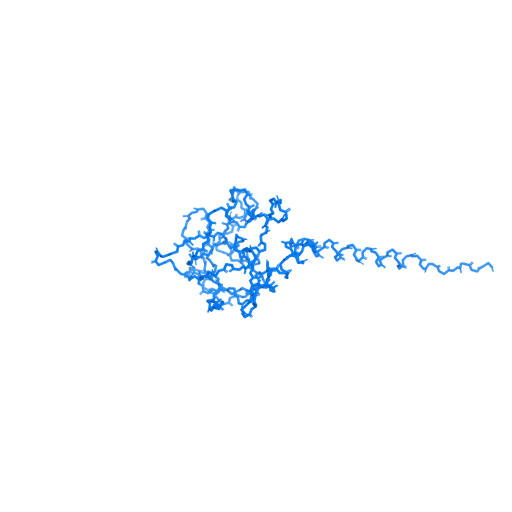E A 1 96 ? 11.216 -10.112 5.616 1.00 60.09 96 PHE A C 1
ATOM 752 O O . PHE A 1 96 ? 11.750 -10.859 6.432 1.00 60.09 96 PHE A O 1
ATOM 759 N N . SER A 1 97 ? 11.893 -9.127 5.040 1.00 50.94 97 SER A N 1
ATOM 760 C CA . SER A 1 97 ? 13.253 -8.796 5.448 1.00 50.94 97 SER A CA 1
ATOM 761 C C . SER A 1 97 ? 13.281 -8.083 6.792 1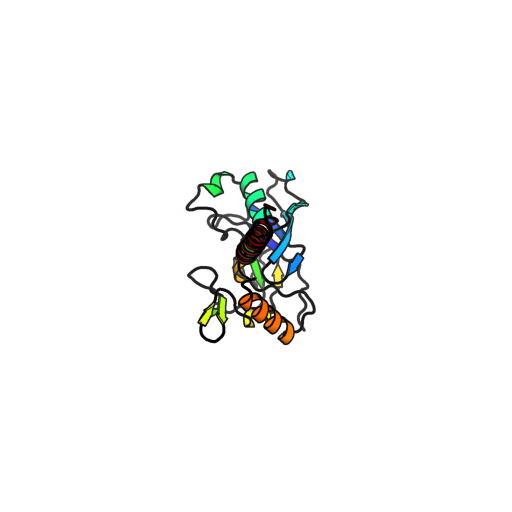.00 50.94 97 SER A C 1
ATOM 763 O O . SER A 1 97 ? 12.646 -7.041 6.945 1.00 50.94 97 SER A O 1
ATOM 765 N N . SER A 1 98 ? 14.137 -8.545 7.702 1.00 45.62 98 SER A N 1
ATOM 766 C CA . SER A 1 98 ? 14.549 -7.790 8.894 1.00 45.62 98 SER A CA 1
ATOM 767 C C . SER A 1 98 ? 15.435 -6.571 8.581 1.00 45.62 98 SER A C 1
ATOM 769 O O . SER A 1 98 ? 15.679 -5.757 9.463 1.00 45.62 98 SER A O 1
ATOM 771 N N . GLN A 1 99 ? 15.917 -6.424 7.339 1.00 48.34 99 GLN A N 1
ATOM 772 C CA . GLN A 1 99 ? 16.772 -5.316 6.883 1.00 48.34 99 GLN A CA 1
ATOM 773 C C . GLN A 1 99 ? 16.055 -4.327 5.953 1.00 48.34 99 GLN A C 1
ATOM 775 O O . GLN A 1 99 ? 16.707 -3.565 5.241 1.00 48.34 99 GLN A O 1
ATOM 780 N N . GLY A 1 100 ? 14.721 -4.335 5.946 1.00 47.06 100 GLY A N 1
ATOM 781 C CA . GLY A 1 100 ? 13.936 -3.497 5.049 1.00 47.06 100 GLY A CA 1
ATOM 782 C C . GLY A 1 100 ? 13.939 -4.047 3.619 1.00 47.06 100 GLY A C 1
ATOM 783 O O . GLY A 1 100 ? 14.962 -4.182 2.950 1.00 47.06 100 GLY A O 1
ATOM 784 N N . ALA A 1 101 ? 12.747 -4.374 3.132 1.00 47.31 101 ALA A N 1
ATOM 785 C CA . ALA A 1 101 ? 12.438 -4.633 1.727 1.00 47.31 101 ALA A CA 1
ATOM 786 C C . ALA A 1 101 ? 13.104 -5.823 0.986 1.00 47.31 101 ALA A C 1
ATOM 788 O O . ALA A 1 101 ? 12.762 -6.004 -0.174 1.00 47.31 101 ALA A O 1
ATOM 789 N N . ARG A 1 102 ? 13.989 -6.668 1.544 1.00 49.81 102 ARG A N 1
ATOM 790 C CA . ARG A 1 102 ? 14.431 -7.918 0.855 1.00 49.81 102 ARG A CA 1
ATOM 791 C C . ARG A 1 102 ? 13.335 -9.000 0.842 1.00 49.81 102 ARG A C 1
ATOM 793 O O . ARG A 1 102 ? 13.225 -9.772 1.785 1.00 49.81 102 ARG A O 1
ATOM 800 N N . THR A 1 103 ? 12.523 -9.045 -0.211 1.00 53.75 103 THR A N 1
ATOM 801 C CA . THR A 1 103 ? 11.306 -9.881 -0.282 1.00 53.75 103 THR A CA 1
ATOM 802 C C . THR A 1 103 ? 11.481 -11.248 -0.961 1.00 53.75 103 THR A C 1
ATOM 804 O O . THR A 1 103 ? 10.513 -11.994 -1.085 1.00 53.75 103 THR A O 1
ATOM 807 N N . GLY A 1 104 ? 12.689 -11.637 -1.394 1.00 57.22 104 GLY A N 1
ATOM 808 C CA . GLY A 1 104 ? 12.940 -13.030 -1.794 1.00 57.22 104 GLY A CA 1
ATOM 809 C C . GLY A 1 104 ? 14.178 -13.267 -2.654 1.00 57.22 104 GLY A C 1
ATOM 810 O O . GLY A 1 104 ? 15.110 -12.465 -2.650 1.00 57.22 104 GLY A O 1
ATOM 811 N N . LEU A 1 105 ? 14.196 -14.405 -3.359 1.00 55.09 105 LEU A N 1
ATOM 812 C CA . LEU A 1 105 ? 15.284 -14.825 -4.247 1.00 55.09 105 LEU A CA 1
ATOM 813 C C . LEU A 1 105 ? 14.923 -14.548 -5.713 1.00 55.09 105 LEU A C 1
ATOM 815 O O . LEU A 1 105 ? 13.872 -14.975 -6.191 1.00 55.09 105 LEU A O 1
ATOM 819 N N . LEU A 1 106 ? 15.817 -13.874 -6.432 1.00 64.50 106 LEU A N 1
ATOM 820 C CA . LEU A 1 106 ? 15.798 -13.749 -7.887 1.00 64.50 106 LEU A CA 1
ATOM 821 C C . LEU A 1 106 ? 17.016 -14.489 -8.433 1.00 64.50 106 LEU A C 1
ATOM 823 O O . LEU A 1 106 ? 18.144 -14.132 -8.105 1.00 64.50 106 LEU A O 1
ATOM 827 N N . ASP A 1 107 ? 16.776 -15.538 -9.220 1.00 66.56 107 ASP A N 1
ATOM 828 C CA . ASP A 1 107 ? 17.817 -16.353 -9.860 1.00 66.56 107 ASP A CA 1
ATOM 829 C C . ASP A 1 107 ? 18.926 -16.809 -8.879 1.00 66.56 107 ASP A C 1
ATOM 831 O O . ASP A 1 107 ? 20.108 -16.814 -9.195 1.00 66.56 107 ASP A O 1
ATOM 835 N N . GLY A 1 108 ? 18.534 -17.172 -7.649 1.00 62.03 108 GLY A N 1
ATOM 836 C CA . GLY A 1 108 ? 19.443 -17.645 -6.594 1.00 62.03 108 GLY A CA 1
ATOM 837 C C . GLY A 1 108 ? 20.057 -16.553 -5.707 1.00 62.03 108 GLY A C 1
ATOM 838 O O . GLY A 1 108 ? 20.722 -16.880 -4.726 1.00 62.03 108 GLY A O 1
ATOM 839 N N . HIS A 1 109 ? 19.796 -15.272 -5.980 1.00 61.94 109 HIS A N 1
ATOM 840 C CA . HIS A 1 109 ? 20.324 -14.141 -5.211 1.00 61.94 109 HIS A CA 1
ATOM 841 C C . HIS A 1 109 ? 19.231 -13.409 -4.426 1.00 61.94 109 HIS A C 1
ATOM 843 O O . HIS A 1 109 ? 18.116 -13.226 -4.909 1.00 61.94 109 HIS A O 1
ATOM 849 N N . HIS A 1 110 ? 19.550 -12.935 -3.217 1.00 60.38 110 HIS A N 1
ATOM 850 C CA . HIS A 1 110 ? 18.624 -12.110 -2.436 1.00 60.38 110 HIS A CA 1
ATOM 851 C C . HIS A 1 110 ? 18.316 -10.792 -3.156 1.00 60.38 110 HIS A C 1
ATOM 853 O O . HIS A 1 110 ? 19.216 -10.025 -3.492 1.00 60.38 110 HIS A O 1
ATOM 859 N N . SER A 1 111 ? 17.029 -10.515 -3.339 1.00 63.91 111 SER A N 1
ATOM 860 C CA . SER A 1 111 ? 16.501 -9.352 -4.043 1.00 63.91 111 SER A CA 1
ATOM 861 C C . SER A 1 111 ? 15.494 -8.601 -3.170 1.00 63.91 111 SER A C 1
ATOM 863 O O . SER A 1 111 ? 14.831 -9.173 -2.301 1.00 63.91 111 SER A O 1
ATOM 865 N N . PHE A 1 112 ? 15.351 -7.298 -3.430 1.00 62.91 112 PHE A N 1
ATOM 866 C CA . PHE A 1 112 ? 14.295 -6.460 -2.848 1.00 62.91 112 PHE A CA 1
ATOM 867 C C . PHE A 1 112 ? 12.892 -6.803 -3.369 1.00 62.91 112 PHE A C 1
ATOM 869 O O . PHE A 1 112 ? 11.883 -6.283 -2.897 1.00 62.91 112 PHE A O 1
ATOM 876 N N . VAL A 1 113 ? 12.837 -7.670 -4.376 1.00 68.88 113 VAL A N 1
ATOM 877 C CA . VAL A 1 113 ? 11.627 -8.085 -5.066 1.00 68.88 113 VAL A CA 1
ATOM 878 C C . VAL A 1 113 ? 11.721 -9.559 -5.439 1.00 68.88 113 VAL A C 1
ATOM 880 O O . VAL A 1 113 ? 12.708 -9.975 -6.050 1.00 68.88 113 VAL A O 1
ATOM 883 N N . SER A 1 114 ? 10.655 -10.313 -5.174 1.00 73.56 114 SER A N 1
ATOM 884 C CA . SER A 1 114 ? 10.467 -11.679 -5.670 1.00 73.56 114 SER A CA 1
ATOM 885 C C . SER A 1 114 ? 9.381 -11.746 -6.754 1.00 73.56 114 SER A C 1
ATOM 887 O O . SER A 1 114 ? 8.262 -11.288 -6.513 1.00 73.56 114 SER A O 1
ATOM 889 N N . PRO A 1 115 ? 9.636 -12.365 -7.924 1.00 76.44 115 PRO A N 1
ATOM 890 C CA . PRO A 1 115 ? 8.575 -12.685 -8.878 1.00 76.44 115 PRO A CA 1
ATOM 891 C C . PRO A 1 115 ? 7.520 -13.639 -8.312 1.00 76.44 115 PRO A C 1
ATOM 893 O O . PRO A 1 115 ? 6.363 -13.539 -8.696 1.00 76.44 115 PRO A O 1
ATOM 896 N N . LEU A 1 116 ? 7.878 -14.527 -7.377 1.00 76.56 116 LEU A N 1
ATOM 897 C CA . LEU A 1 116 ? 6.913 -15.441 -6.748 1.00 76.56 116 LEU A CA 1
ATOM 898 C C . LEU A 1 116 ? 5.926 -14.705 -5.835 1.00 76.56 116 LEU A C 1
ATOM 900 O O . LEU A 1 116 ? 4.787 -15.135 -5.694 1.00 76.56 116 LEU A O 1
ATOM 904 N N . ALA A 1 117 ? 6.313 -13.556 -5.273 1.00 77.62 117 ALA A N 1
ATOM 905 C CA . ALA A 1 117 ? 5.386 -12.725 -4.509 1.00 77.62 117 ALA A CA 1
ATOM 906 C C . ALA A 1 117 ? 4.230 -12.190 -5.386 1.00 77.62 117 ALA A C 1
ATOM 908 O O . ALA A 1 117 ? 3.145 -11.932 -4.877 1.00 77.62 117 ALA A O 1
ATOM 909 N N . ALA A 1 118 ? 4.412 -12.117 -6.713 1.00 78.31 118 ALA A N 1
ATOM 910 C CA . ALA A 1 118 ? 3.369 -11.723 -7.664 1.00 78.31 118 ALA A CA 1
ATOM 911 C C . ALA A 1 118 ? 2.187 -12.703 -7.735 1.00 78.31 118 ALA A C 1
ATOM 913 O O . ALA A 1 118 ? 1.102 -12.321 -8.164 1.00 78.31 118 ALA A O 1
ATOM 914 N N . THR A 1 119 ? 2.387 -13.964 -7.347 1.00 80.69 119 THR A N 1
ATOM 915 C CA . THR A 1 119 ? 1.334 -14.990 -7.400 1.00 80.69 119 THR A CA 1
ATOM 916 C C . THR A 1 119 ? 0.573 -15.098 -6.080 1.00 80.69 119 THR A C 1
ATOM 918 O O . THR A 1 119 ? -0.378 -15.876 -5.975 1.00 80.69 119 THR A O 1
ATOM 921 N N . ARG A 1 120 ? 0.989 -14.350 -5.047 1.00 79.75 120 ARG A N 1
ATOM 922 C CA . ARG A 1 120 ? 0.342 -14.362 -3.734 1.00 79.75 120 ARG A CA 1
ATOM 923 C C . ARG A 1 120 ? -1.039 -13.730 -3.835 1.00 79.75 120 ARG A C 1
ATOM 925 O O . ARG A 1 120 ? -1.240 -12.708 -4.487 1.00 79.75 120 ARG A O 1
ATOM 932 N N . ARG A 1 121 ? -2.003 -14.362 -3.174 1.00 78.62 121 ARG A N 1
ATOM 933 C CA . ARG A 1 121 ? -3.394 -13.918 -3.135 1.00 78.62 121 ARG A CA 1
ATOM 934 C C . ARG A 1 121 ? -3.693 -13.482 -1.711 1.00 78.62 121 ARG A C 1
ATOM 936 O O . ARG A 1 121 ? -3.775 -14.313 -0.813 1.00 78.62 121 ARG A O 1
ATOM 943 N N . ILE A 1 122 ? -3.789 -12.174 -1.526 1.00 81.75 122 ILE A N 1
ATOM 944 C CA . ILE A 1 122 ? -4.029 -11.538 -0.236 1.00 81.75 122 ILE A CA 1
ATOM 945 C C . ILE A 1 122 ? -5.223 -10.593 -0.344 1.00 81.75 122 ILE A C 1
ATOM 947 O O . ILE A 1 122 ? -5.460 -10.014 -1.405 1.00 81.75 122 ILE A O 1
ATOM 951 N N . SER A 1 123 ? -5.929 -10.418 0.765 1.00 85.88 123 SER A N 1
ATOM 952 C CA . SER A 1 123 ? -6.963 -9.400 0.934 1.00 85.88 123 SER A CA 1
ATOM 953 C C . SER A 1 123 ? -6.444 -8.296 1.840 1.00 85.88 123 SER A C 1
ATOM 955 O O . SER A 1 123 ? -5.802 -8.574 2.854 1.00 85.88 123 SER A O 1
ATOM 957 N N . VAL A 1 124 ? -6.743 -7.047 1.496 1.00 88.12 124 VAL A N 1
ATOM 958 C CA . VAL A 1 124 ? -6.426 -5.882 2.329 1.00 88.12 124 VAL A CA 1
ATOM 959 C C . VAL A 1 124 ? -7.724 -5.358 2.918 1.00 88.12 124 VAL A C 1
ATOM 961 O O . VAL A 1 124 ? -8.689 -5.140 2.190 1.00 88.12 124 VAL A O 1
ATOM 964 N N . ARG A 1 125 ? -7.762 -5.153 4.235 1.00 89.00 125 ARG A N 1
ATOM 965 C CA . ARG A 1 125 ? -8.946 -4.616 4.917 1.00 89.00 125 ARG A CA 1
ATOM 966 C C . ARG A 1 125 ? -8.651 -3.266 5.547 1.00 89.00 125 ARG A C 1
ATOM 968 O O . ARG A 1 125 ? -7.515 -2.956 5.890 1.00 89.00 125 ARG A O 1
ATOM 975 N N . ARG A 1 126 ? -9.709 -2.471 5.704 1.00 89.00 126 ARG A N 1
ATOM 976 C CA . ARG A 1 126 ? -9.652 -1.132 6.306 1.00 89.00 126 ARG A CA 1
ATOM 977 C C . ARG A 1 126 ? -9.309 -1.172 7.794 1.00 89.00 126 ARG A C 1
ATOM 979 O O . ARG A 1 126 ? -8.616 -0.293 8.283 1.00 89.00 126 ARG A O 1
ATOM 986 N N . SER A 1 127 ? -9.820 -2.172 8.506 1.00 87.25 127 SER A N 1
ATOM 987 C CA . SER A 1 127 ? -9.700 -2.304 9.956 1.00 87.25 127 SER A CA 1
ATOM 988 C C . SER A 1 127 ? -9.348 -3.740 10.344 1.00 87.25 127 SER A C 1
ATOM 990 O O . SER A 1 127 ? -9.711 -4.672 9.614 1.00 87.25 127 SER A O 1
ATOM 992 N N . PRO A 1 128 ? -8.669 -3.935 11.488 1.00 90.25 128 PRO A N 1
ATOM 993 C CA . PRO A 1 128 ? -8.348 -5.260 11.980 1.00 90.25 128 PRO A CA 1
ATOM 994 C C . PRO A 1 128 ? -9.616 -5.996 12.416 1.00 90.25 128 PRO A C 1
ATOM 996 O O . PRO A 1 128 ? -10.510 -5.406 13.019 1.00 90.25 128 PRO A O 1
ATOM 999 N N . ASP A 1 129 ? -9.676 -7.292 12.129 1.00 89.25 129 ASP A N 1
ATOM 1000 C CA . ASP A 1 129 ? -10.777 -8.178 12.527 1.00 89.25 129 ASP A CA 1
ATOM 1001 C C . ASP A 1 129 ? -10.291 -9.421 13.295 1.00 89.25 129 ASP A C 1
ATOM 1003 O O . ASP A 1 129 ? -11.072 -10.315 13.604 1.00 89.25 12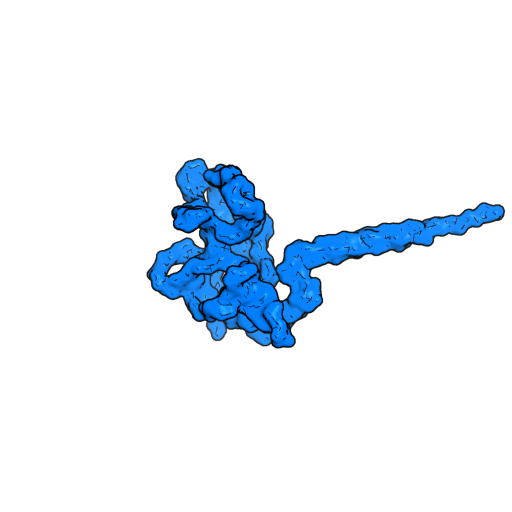9 ASP A O 1
ATOM 1007 N N . GLY A 1 130 ? -8.987 -9.489 13.579 1.00 90.56 130 GLY A N 1
ATOM 1008 C CA . GLY A 1 130 ? -8.334 -10.609 14.256 1.00 90.56 130 GLY A CA 1
ATOM 1009 C C . GLY A 1 130 ? -7.906 -11.758 13.337 1.00 90.56 130 GLY A C 1
ATOM 1010 O O . GLY A 1 130 ? -7.230 -12.668 13.808 1.00 90.56 130 GLY A O 1
ATOM 1011 N N . THR A 1 131 ? -8.237 -11.728 12.041 1.00 89.62 131 THR A N 1
ATOM 1012 C CA . THR A 1 131 ? -7.908 -12.817 11.092 1.00 89.62 131 THR A CA 1
ATOM 1013 C C . THR A 1 131 ? -6.646 -12.562 10.269 1.00 89.62 131 THR A C 1
ATOM 1015 O O . THR A 1 131 ? -6.142 -13.452 9.584 1.00 89.62 131 THR A O 1
ATOM 1018 N N . GLY A 1 132 ? -6.136 -11.336 10.324 1.00 89.56 132 GLY A N 1
ATOM 1019 C CA . GLY A 1 132 ? -4.964 -10.879 9.598 1.00 89.56 132 GLY A CA 1
ATOM 1020 C C . GLY A 1 132 ? -3.928 -10.219 10.494 1.00 89.56 132 GLY A C 1
ATOM 1021 O O . GLY A 1 132 ? -3.968 -10.301 11.724 1.00 89.56 132 GLY A O 1
ATOM 1022 N N . ARG A 1 133 ? -2.999 -9.510 9.861 1.00 89.12 133 ARG A N 1
ATOM 1023 C CA . ARG A 1 133 ? -1.942 -8.767 10.553 1.00 89.12 133 ARG A CA 1
ATOM 1024 C C . ARG A 1 133 ? -1.559 -7.502 9.804 1.00 89.12 133 ARG A C 1
ATOM 1026 O O . ARG A 1 133 ? -1.726 -7.407 8.588 1.00 89.12 133 ARG A O 1
ATOM 1033 N N . TRP A 1 134 ? -0.979 -6.565 10.538 1.00 88.50 134 TRP A N 1
ATOM 1034 C CA . TRP A 1 134 ? -0.375 -5.370 9.972 1.00 88.50 134 TRP A CA 1
ATOM 1035 C C . TRP A 1 134 ? 0.966 -5.695 9.324 1.00 88.50 134 TRP A C 1
ATOM 1037 O O . TRP A 1 134 ? 1.816 -6.355 9.921 1.00 88.50 134 TRP A O 1
ATOM 1047 N N . VAL A 1 135 ? 1.155 -5.217 8.098 1.00 84.38 135 VAL A N 1
ATOM 1048 C CA . VAL A 1 135 ? 2.437 -5.281 7.392 1.00 84.38 135 VAL A CA 1
ATOM 1049 C C . VAL A 1 135 ? 2.749 -3.932 6.745 1.00 84.38 135 VAL A C 1
ATOM 1051 O O . VAL A 1 135 ? 1.826 -3.243 6.300 1.00 84.38 135 VAL A O 1
ATOM 1054 N N . PRO A 1 136 ? 4.027 -3.538 6.631 1.00 83.31 136 PRO A N 1
ATOM 1055 C CA . PRO A 1 136 ? 4.385 -2.337 5.891 1.00 83.31 136 PRO A CA 1
ATOM 1056 C C . PRO A 1 136 ? 3.967 -2.443 4.417 1.00 83.31 136 PRO A C 1
ATOM 1058 O O . PRO A 1 136 ? 4.229 -3.448 3.754 1.00 83.31 136 PRO A O 1
ATOM 1061 N N . ALA A 1 137 ? 3.383 -1.383 3.857 1.00 82.44 137 ALA A N 1
ATOM 1062 C CA . ALA A 1 137 ? 2.813 -1.403 2.505 1.00 82.44 137 ALA A CA 1
ATOM 1063 C C . ALA A 1 137 ? 3.849 -1.733 1.409 1.00 82.44 137 ALA A C 1
ATOM 1065 O O . ALA A 1 137 ? 3.520 -2.312 0.376 1.00 82.44 137 ALA A O 1
ATOM 1066 N N . HIS A 1 138 ? 5.122 -1.378 1.612 1.00 75.75 138 HIS A N 1
ATOM 1067 C CA . HIS A 1 138 ? 6.188 -1.658 0.644 1.00 75.75 138 HIS A CA 1
ATOM 1068 C C . HIS A 1 138 ? 6.584 -3.142 0.583 1.00 75.75 138 HIS A C 1
ATOM 1070 O O . HIS A 1 138 ? 7.126 -3.566 -0.436 1.00 75.75 138 HIS A O 1
ATOM 1076 N N . VAL A 1 139 ? 6.313 -3.917 1.639 1.00 76.19 139 VAL A N 1
ATOM 1077 C CA . VAL A 1 139 ? 6.617 -5.355 1.718 1.00 76.19 139 VAL A CA 1
ATOM 1078 C C . VAL A 1 139 ? 5.709 -6.174 0.795 1.00 76.19 139 VAL A C 1
ATOM 1080 O O . VAL A 1 139 ? 6.077 -7.257 0.364 1.00 76.19 139 VAL A O 1
ATOM 1083 N N . LEU A 1 140 ? 4.552 -5.623 0.432 1.00 77.19 140 LEU A N 1
ATOM 1084 C CA . LEU A 1 140 ? 3.562 -6.264 -0.432 1.00 77.19 140 LEU A CA 1
ATOM 1085 C C . LEU A 1 140 ? 3.866 -6.126 -1.929 1.00 77.19 140 LEU A C 1
ATOM 1087 O O . LEU A 1 140 ? 3.037 -6.456 -2.772 1.00 77.19 140 LEU A O 1
ATOM 1091 N N . ARG A 1 141 ? 5.043 -5.605 -2.284 1.00 78.06 141 ARG A N 1
ATOM 1092 C CA . ARG A 1 141 ? 5.474 -5.493 -3.678 1.00 78.06 141 ARG A CA 1
ATOM 1093 C C . ARG A 1 141 ? 5.996 -6.840 -4.186 1.00 78.06 141 ARG A C 1
ATOM 1095 O O . ARG A 1 141 ? 6.788 -7.466 -3.486 1.00 78.06 141 ARG A O 1
ATOM 1102 N N . PRO A 1 142 ? 5.682 -7.229 -5.435 1.00 77.62 142 PRO A N 1
ATOM 1103 C CA . PRO A 1 142 ? 4.954 -6.480 -6.470 1.00 77.62 142 PRO A CA 1
ATOM 1104 C C . PRO A 1 142 ? 3.421 -6.522 -6.334 1.00 77.62 142 PRO A C 1
ATOM 1106 O O . PRO A 1 142 ? 2.853 -7.526 -5.933 1.00 77.62 142 PRO A O 1
ATOM 1109 N N . PHE A 1 143 ? 2.751 -5.461 -6.800 1.00 79.38 143 PHE A N 1
ATOM 1110 C CA . PHE A 1 143 ? 1.293 -5.431 -6.992 1.00 79.38 143 PHE A CA 1
ATOM 1111 C C . PHE A 1 143 ? 0.936 -5.856 -8.410 1.00 79.38 143 PHE A C 1
ATOM 1113 O O . PHE A 1 143 ? 1.509 -5.325 -9.367 1.00 79.38 143 PHE A O 1
ATOM 1120 N N . ILE A 1 144 ? -0.022 -6.766 -8.545 1.00 81.06 144 ILE A N 1
ATOM 1121 C CA . ILE A 1 144 ? -0.467 -7.284 -9.837 1.00 81.06 144 ILE A CA 1
ATOM 1122 C C . ILE A 1 144 ? -1.891 -6.795 -10.114 1.00 81.06 144 ILE A C 1
ATOM 1124 O O . ILE A 1 144 ? -2.751 -6.962 -9.249 1.00 81.06 144 ILE A O 1
ATOM 1128 N N . PRO A 1 145 ? -2.157 -6.189 -11.289 1.00 75.56 145 PRO A N 1
ATOM 1129 C CA . PRO A 1 145 ? -3.510 -5.803 -11.667 1.00 75.56 145 PRO A CA 1
ATOM 1130 C C . PRO A 1 145 ? -4.484 -6.986 -11.633 1.00 75.56 145 PRO A C 1
ATOM 1132 O O . PRO A 1 145 ? -4.114 -8.134 -11.899 1.00 75.56 145 PRO A O 1
ATOM 1135 N N . ALA A 1 146 ? -5.752 -6.698 -11.344 1.00 74.75 146 ALA A N 1
ATOM 1136 C CA . ALA A 1 146 ? -6.804 -7.705 -11.376 1.00 74.75 146 ALA A CA 1
ATOM 1137 C C . ALA A 1 146 ? -6.876 -8.386 -12.756 1.00 74.75 146 ALA A C 1
ATOM 1139 O O . ALA A 1 146 ? -6.729 -7.742 -13.792 1.00 74.75 146 ALA A O 1
ATOM 1140 N N . GLY A 1 147 ? -7.118 -9.698 -12.767 1.00 78.94 147 GLY A N 1
ATOM 1141 C CA . GLY A 1 147 ? -7.311 -10.467 -14.001 1.00 78.94 147 GLY A CA 1
ATOM 1142 C C . GLY A 1 147 ? -6.032 -10.902 -14.724 1.00 78.94 147 GLY A C 1
ATOM 1143 O O . GLY A 1 147 ? -6.130 -11.637 -15.701 1.00 78.94 147 GLY A O 1
ATOM 1144 N N . VAL A 1 148 ? -4.840 -10.526 -14.247 1.00 84.44 148 VAL A N 1
ATOM 1145 C CA . VAL A 1 148 ? -3.576 -11.000 -14.834 1.00 84.44 148 VAL A CA 1
ATOM 1146 C C . VAL A 1 148 ? -3.298 -12.457 -14.409 1.00 84.44 148 VAL A C 1
ATOM 1148 O O . VAL A 1 148 ? -3.302 -12.748 -13.206 1.00 84.44 148 VAL A O 1
ATOM 1151 N N . PRO A 1 149 ? -3.045 -13.384 -15.356 1.00 88.56 149 PRO A N 1
ATOM 1152 C CA . PRO A 1 149 ? -2.635 -14.757 -15.046 1.00 88.56 149 PRO A CA 1
ATOM 1153 C C . PRO A 1 149 ? -1.266 -14.829 -14.352 1.00 88.56 149 PRO A C 1
ATOM 1155 O O . PRO A 1 149 ? -0.379 -14.028 -14.645 1.00 88.56 149 PRO A O 1
ATOM 1158 N N . ASP A 1 150 ? -1.057 -15.821 -13.480 1.00 88.25 150 ASP A N 1
ATOM 1159 C CA . ASP A 1 150 ? 0.159 -15.931 -12.653 1.00 88.25 150 ASP A CA 1
ATOM 1160 C C . ASP A 1 150 ? 1.450 -16.016 -13.480 1.00 88.25 150 ASP A C 1
ATOM 1162 O O . ASP A 1 150 ? 2.431 -15.337 -13.180 1.00 88.25 150 ASP A O 1
ATOM 1166 N N . ASN A 1 151 ? 1.452 -16.799 -14.561 1.00 89.38 151 ASN A N 1
ATOM 1167 C CA . ASN A 1 151 ? 2.607 -16.925 -15.454 1.00 89.38 151 ASN A CA 1
ATOM 1168 C C . ASN A 1 151 ? 2.971 -15.585 -16.117 1.00 89.38 151 ASN A C 1
ATOM 1170 O O . ASN A 1 151 ? 4.150 -15.240 -16.207 1.00 89.38 151 ASN A O 1
ATOM 1174 N N . VAL A 1 152 ? 1.961 -14.808 -16.522 1.00 90.25 152 VAL A N 1
ATOM 1175 C CA . VAL A 1 152 ? 2.140 -13.474 -17.110 1.00 90.25 152 VAL A CA 1
ATOM 1176 C C . VAL A 1 152 ? 2.647 -12.495 -16.051 1.00 90.25 152 VAL A C 1
ATOM 1178 O O . VAL A 1 152 ? 3.605 -11.765 -16.294 1.00 90.25 152 VAL A O 1
ATOM 1181 N N . ALA A 1 153 ? 2.063 -12.515 -14.850 1.00 87.25 153 ALA A N 1
ATOM 1182 C CA . ALA A 1 153 ? 2.480 -11.671 -13.735 1.00 87.25 153 ALA A CA 1
ATOM 1183 C C . ALA A 1 153 ? 3.960 -11.882 -13.379 1.00 87.25 153 ALA A C 1
ATOM 1185 O O . ALA A 1 153 ? 4.717 -10.912 -13.279 1.00 87.25 153 ALA A O 1
ATOM 1186 N N . VAL A 1 154 ? 4.384 -13.143 -13.257 1.00 87.38 154 VAL A N 1
ATOM 1187 C CA . VAL A 1 154 ? 5.778 -13.521 -12.980 1.00 87.38 154 VAL A CA 1
ATOM 1188 C C . VAL A 1 154 ? 6.714 -13.014 -14.076 1.00 87.38 154 VAL A C 1
ATOM 1190 O O . VAL A 1 154 ? 7.750 -12.424 -13.760 1.00 87.38 154 VAL A O 1
ATOM 1193 N N . GLN A 1 155 ? 6.363 -13.208 -15.350 1.00 88.50 155 GLN A N 1
ATOM 1194 C CA . GLN A 1 155 ? 7.184 -12.745 -16.469 1.00 88.50 155 GLN A CA 1
ATOM 1195 C C . GLN A 1 155 ? 7.317 -11.216 -16.479 1.00 88.50 155 GLN A C 1
ATOM 1197 O O . GLN A 1 155 ? 8.435 -10.701 -16.515 1.00 88.50 155 GLN A O 1
ATOM 1202 N N . CYS A 1 156 ? 6.206 -10.483 -16.364 1.00 88.00 156 CYS A N 1
ATOM 1203 C CA . CYS A 1 156 ? 6.226 -9.020 -16.327 1.00 88.00 156 CYS A CA 1
ATOM 1204 C C . CYS A 1 156 ? 7.077 -8.491 -15.166 1.00 88.00 156 CYS A C 1
ATOM 1206 O O . CYS A 1 156 ? 7.845 -7.542 -15.334 1.00 88.00 156 CYS A O 1
ATOM 1208 N N . VAL A 1 157 ? 6.978 -9.112 -13.987 1.00 85.00 157 VAL A N 1
ATOM 1209 C CA . VAL A 1 157 ? 7.801 -8.740 -12.832 1.00 85.00 157 VAL A CA 1
ATOM 1210 C C . VAL A 1 157 ? 9.283 -8.994 -13.102 1.00 85.00 157 VAL A C 1
ATOM 1212 O O . VAL A 1 157 ? 10.089 -8.100 -12.845 1.00 85.00 157 VAL A O 1
ATOM 1215 N N . ARG A 1 158 ? 9.653 -10.151 -13.664 1.00 84.56 158 ARG A N 1
ATOM 1216 C CA . ARG A 1 158 ? 11.046 -10.441 -14.052 1.00 84.56 158 ARG A CA 1
ATOM 1217 C C . ARG A 1 158 ? 11.591 -9.386 -15.017 1.00 84.56 158 ARG A C 1
ATOM 1219 O O . ARG A 1 158 ? 12.669 -8.844 -14.780 1.00 84.56 158 ARG A O 1
ATOM 1226 N N . GLU A 1 159 ? 10.831 -9.037 -16.052 1.00 86.31 159 GLU A N 1
ATOM 1227 C CA . GLU A 1 159 ? 11.232 -8.022 -17.035 1.00 86.31 159 GLU A CA 1
ATOM 1228 C C . GLU A 1 159 ? 11.398 -6.630 -16.413 1.00 86.31 159 GLU A C 1
ATOM 1230 O O . GLU A 1 159 ? 12.363 -5.920 -16.707 1.00 86.31 159 GLU A O 1
ATOM 1235 N N . LEU A 1 160 ? 10.477 -6.226 -15.534 1.00 82.50 160 LEU A N 1
ATOM 1236 C CA . LEU A 1 160 ? 10.569 -4.948 -14.828 1.00 82.50 160 LEU A CA 1
ATOM 1237 C C . LEU A 1 160 ? 11.759 -4.908 -13.874 1.00 82.50 160 LEU A C 1
ATOM 1239 O O . LEU A 1 160 ? 12.396 -3.861 -13.745 1.00 82.50 160 LEU A O 1
ATOM 1243 N N . ILE A 1 161 ? 12.084 -6.023 -13.220 1.00 80.19 161 ILE A N 1
ATOM 1244 C CA . ILE A 1 161 ? 13.277 -6.103 -12.379 1.00 80.19 161 ILE A CA 1
ATOM 1245 C C . ILE A 1 161 ? 14.538 -5.956 -13.231 1.00 80.19 161 ILE A C 1
ATOM 1247 O O . ILE A 1 161 ? 15.368 -5.107 -12.904 1.00 80.19 161 ILE A O 1
ATOM 1251 N N . ALA A 1 162 ? 14.641 -6.692 -14.342 1.00 81.31 162 ALA A N 1
ATOM 1252 C CA . ALA A 1 162 ? 15.777 -6.615 -15.262 1.00 81.31 162 ALA A CA 1
ATOM 1253 C C . ALA A 1 162 ? 16.004 -5.188 -15.799 1.00 81.31 162 ALA A C 1
ATOM 1255 O O . ALA A 1 162 ? 17.140 -4.744 -15.941 1.00 81.31 162 ALA A O 1
ATOM 1256 N N . LYS A 1 163 ? 14.921 -4.435 -16.025 1.00 81.38 163 LYS A N 1
ATOM 1257 C CA . LYS A 1 163 ? 14.955 -3.025 -16.459 1.00 81.38 163 LYS A CA 1
ATOM 1258 C C . LYS A 1 163 ? 15.136 -2.021 -15.307 1.00 81.38 163 LYS A C 1
ATOM 1260 O O . LYS A 1 163 ? 15.114 -0.814 -15.530 1.00 81.38 163 LYS A O 1
ATOM 1265 N N . GLY A 1 164 ? 15.263 -2.477 -14.060 1.00 74.44 164 GLY A N 1
ATOM 1266 C CA . GLY A 1 164 ? 15.387 -1.609 -12.883 1.00 74.44 164 GLY A CA 1
ATOM 1267 C C . GLY A 1 164 ? 14.100 -0.871 -12.481 1.00 74.44 164 GLY A C 1
ATOM 1268 O O . GLY A 1 164 ? 14.141 0.013 -11.626 1.00 74.44 164 GLY A O 1
ATOM 1269 N N . GLY A 1 165 ? 12.942 -1.235 -13.039 1.00 72.75 165 GLY A N 1
ATOM 1270 C CA . GLY A 1 165 ? 11.644 -0.582 -12.810 1.00 72.75 165 GLY A CA 1
ATOM 1271 C C . GLY A 1 165 ? 11.113 -0.656 -11.370 1.00 72.75 165 GLY A C 1
ATOM 1272 O O . GLY A 1 165 ? 10.169 0.051 -11.026 1.00 72.75 165 GLY A O 1
ATOM 1273 N N . HIS A 1 166 ? 11.741 -1.465 -10.514 1.00 72.12 166 HIS A N 1
ATOM 1274 C CA . HIS A 1 166 ? 11.449 -1.577 -9.083 1.00 72.12 166 HIS A CA 1
ATOM 1275 C C . HIS A 1 166 ? 12.077 -0.452 -8.235 1.00 72.12 166 HIS A C 1
ATOM 1277 O O . HIS A 1 166 ? 11.700 -0.268 -7.076 1.00 72.12 166 HIS A O 1
ATOM 1283 N N . HIS A 1 167 ? 12.991 0.346 -8.801 1.00 66.19 167 HIS A N 1
ATOM 1284 C CA . HIS A 1 167 ? 13.562 1.520 -8.144 1.00 66.19 167 HIS A CA 1
ATOM 1285 C C . HIS A 1 167 ? 12.933 2.813 -8.678 1.00 66.19 167 HIS A C 1
ATOM 1287 O O . HIS A 1 167 ? 13.045 3.139 -9.860 1.00 66.19 167 HIS A O 1
ATOM 1293 N N . SER A 1 168 ? 12.371 3.635 -7.786 1.00 54.31 168 SER A N 1
ATOM 1294 C CA . SER A 1 168 ? 11.812 4.961 -8.115 1.00 54.31 168 SER A CA 1
ATOM 1295 C C . SER A 1 168 ? 12.822 5.916 -8.785 1.00 54.31 168 SER A C 1
ATOM 1297 O O . SER A 1 168 ? 12.425 6.862 -9.464 1.00 54.31 168 SER A O 1
ATOM 1299 N N . GLY A 1 169 ? 14.130 5.657 -8.645 1.00 48.69 169 GLY A N 1
ATOM 1300 C CA . GLY A 1 169 ? 15.215 6.430 -9.258 1.00 48.69 169 GLY A CA 1
ATOM 1301 C C . GLY A 1 169 ? 15.746 5.910 -10.601 1.00 48.69 169 GLY A C 1
ATOM 1302 O O . GLY A 1 169 ? 16.446 6.664 -11.282 1.00 48.69 169 GLY A O 1
ATOM 1303 N N . ALA A 1 170 ? 15.434 4.675 -11.011 1.00 50.03 170 ALA A N 1
ATOM 1304 C CA . ALA A 1 170 ? 15.987 4.088 -12.239 1.00 50.03 170 ALA A CA 1
ATOM 1305 C C . ALA A 1 170 ? 15.497 4.835 -13.487 1.00 50.03 170 ALA A C 1
ATOM 1307 O O . ALA A 1 170 ? 16.309 5.327 -14.268 1.00 50.03 170 ALA A O 1
ATOM 1308 N N . HIS A 1 171 ? 14.188 5.095 -13.576 1.00 45.84 171 HIS A N 1
ATOM 1309 C CA . HIS A 1 171 ? 13.620 5.924 -14.643 1.00 45.84 171 HIS A CA 1
ATOM 1310 C C . HIS A 1 171 ? 14.140 7.369 -14.639 1.00 45.84 171 HIS A C 1
ATOM 1312 O O . HIS A 1 171 ? 14.198 8.005 -15.690 1.00 45.84 171 HIS A O 1
ATOM 1318 N N . ARG A 1 172 ? 14.528 7.920 -13.478 1.00 50.88 172 ARG A N 1
ATOM 1319 C CA . ARG A 1 172 ? 15.078 9.284 -13.391 1.00 50.88 172 ARG A CA 1
ATOM 1320 C C . ARG A 1 172 ? 16.517 9.336 -13.904 1.00 50.88 172 ARG A C 1
ATOM 1322 O O . ARG A 1 172 ? 16.871 10.300 -14.577 1.00 50.88 172 ARG A O 1
ATOM 1329 N N . LYS A 1 173 ? 17.328 8.308 -13.624 1.00 54.03 173 LYS A N 1
ATOM 1330 C CA . LYS A 1 173 ? 18.692 8.172 -14.163 1.00 54.03 173 LYS A CA 1
ATOM 1331 C C . LYS A 1 173 ? 18.678 7.890 -15.662 1.00 54.03 173 LYS A C 1
ATOM 1333 O O . LYS A 1 173 ? 19.450 8.509 -16.379 1.00 54.03 173 LYS A O 1
ATOM 1338 N N . GLU A 1 174 ? 17.777 7.033 -16.128 1.00 56.91 174 GLU A N 1
ATOM 1339 C CA . GLU A 1 174 ? 17.607 6.721 -17.550 1.00 56.91 174 GLU A CA 1
ATOM 1340 C C . GLU A 1 174 ? 17.124 7.946 -18.343 1.00 56.91 174 GLU A C 1
ATOM 1342 O O . GLU A 1 174 ? 17.762 8.329 -19.318 1.00 56.91 174 GLU A O 1
ATOM 1347 N N . LYS A 1 175 ? 16.098 8.669 -17.860 1.00 57.06 175 LYS A N 1
ATOM 1348 C CA . LYS A 1 175 ? 15.674 9.947 -18.468 1.00 57.06 175 LYS A CA 1
ATOM 1349 C C . LYS A 1 175 ? 16.762 11.021 -18.420 1.00 57.06 175 LYS A C 1
ATOM 1351 O O . LYS A 1 175 ? 16.863 11.816 -19.349 1.00 57.06 175 LYS A O 1
ATOM 1356 N N . LYS A 1 176 ? 17.558 11.077 -17.345 1.00 62.09 176 LYS A N 1
ATOM 1357 C CA . LYS A 1 176 ? 18.685 12.016 -17.240 1.00 62.09 176 LYS A CA 1
ATOM 1358 C C . LYS A 1 176 ? 19.780 11.670 -18.253 1.00 62.09 176 LYS A C 1
ATOM 1360 O O . LYS A 1 176 ? 20.201 12.566 -18.972 1.00 62.09 176 LYS A O 1
ATOM 1365 N N . ARG A 1 177 ? 20.157 10.392 -18.371 1.00 60.41 177 ARG A N 1
ATOM 1366 C CA . ARG A 1 177 ? 21.121 9.903 -19.369 1.00 60.41 177 ARG A CA 1
ATOM 1367 C C . ARG A 1 177 ? 20.640 10.165 -20.794 1.00 60.41 177 ARG A C 1
ATOM 1369 O O . ARG A 1 177 ? 21.354 10.814 -21.539 1.00 60.41 177 ARG A O 1
ATOM 1376 N N . ALA A 1 178 ? 19.400 9.807 -21.125 1.00 63.28 178 ALA A N 1
ATOM 1377 C CA . ALA A 1 178 ? 18.824 10.064 -22.447 1.00 63.28 178 ALA A CA 1
ATOM 1378 C C . ALA A 1 178 ? 18.734 11.566 -22.787 1.00 63.28 178 ALA A C 1
ATOM 1380 O O . ALA A 1 178 ? 18.800 11.954 -23.951 1.00 63.28 178 ALA A O 1
ATOM 1381 N N . ARG A 1 179 ? 18.573 12.438 -21.780 1.00 67.62 179 ARG A N 1
ATOM 1382 C CA . ARG A 1 179 ? 18.597 13.899 -21.962 1.00 67.62 179 ARG A CA 1
ATOM 1383 C C . ARG A 1 179 ? 20.018 14.446 -22.130 1.00 67.62 179 ARG A C 1
ATOM 1385 O O . ARG A 1 179 ? 20.196 15.419 -22.854 1.00 67.62 179 ARG A O 1
ATOM 1392 N N . GLU A 1 180 ? 21.002 13.864 -21.450 1.00 71.81 180 GLU A N 1
ATOM 1393 C CA . GLU A 1 180 ? 22.422 14.214 -21.592 1.00 71.81 180 GLU A CA 1
ATOM 1394 C C . GLU A 1 180 ? 22.994 13.729 -22.933 1.00 71.81 180 GLU A C 1
ATOM 1396 O O . GLU A 1 180 ? 23.759 14.455 -23.557 1.00 71.81 180 GLU A O 1
ATOM 1401 N N . GLU A 1 181 ? 22.562 12.567 -23.418 1.00 67.75 181 GLU A N 1
ATOM 1402 C CA . GLU A 1 181 ? 22.953 11.997 -24.714 1.00 67.75 181 GLU A CA 1
ATOM 1403 C C . GLU A 1 181 ? 22.445 12.859 -25.881 1.00 67.75 181 GLU A C 1
ATOM 1405 O O . GLU A 1 181 ? 23.245 13.362 -26.662 1.00 67.75 181 GLU A O 1
ATOM 1410 N N . ARG A 1 182 ? 21.155 13.236 -25.880 1.00 70.50 182 ARG A N 1
ATOM 1411 C CA . ARG A 1 182 ? 20.597 14.189 -26.867 1.00 70.50 182 ARG A CA 1
ATOM 1412 C C . ARG A 1 182 ? 21.276 15.560 -26.872 1.00 70.50 182 ARG A C 1
ATOM 1414 O O . ARG A 1 182 ? 21.232 16.257 -27.879 1.00 70.50 182 ARG A O 1
ATOM 1421 N N . ARG A 1 183 ? 21.839 15.992 -25.738 1.00 68.88 183 ARG A N 1
ATOM 1422 C CA . ARG A 1 183 ? 22.586 17.256 -25.656 1.00 68.88 183 ARG A CA 1
ATOM 1423 C C . ARG A 1 183 ? 23.955 17.144 -26.316 1.00 68.88 183 ARG A C 1
ATOM 1425 O O . ARG A 1 183 ? 24.332 18.061 -27.031 1.00 68.88 183 ARG A O 1
ATOM 1432 N N . ARG A 1 184 ? 24.648 16.019 -26.131 1.00 62.28 184 ARG A N 1
ATOM 1433 C CA . ARG A 1 184 ? 25.928 15.750 -26.803 1.00 62.28 184 ARG A CA 1
ATOM 1434 C C . ARG A 1 184 ? 25.755 15.613 -28.313 1.00 62.28 184 ARG A C 1
ATOM 1436 O O . ARG A 1 184 ? 26.543 16.183 -29.058 1.00 62.28 184 ARG A O 1
ATOM 1443 N N . ASP A 1 185 ? 24.684 14.957 -28.749 1.00 61.59 185 ASP A N 1
ATOM 1444 C CA . ASP A 1 185 ? 24.381 14.802 -30.176 1.00 61.59 185 ASP A CA 1
ATOM 1445 C C . ASP A 1 185 ? 23.971 16.132 -30.839 1.00 61.59 185 ASP A C 1
ATOM 1447 O O . ASP A 1 185 ? 24.191 16.328 -32.030 1.00 61.59 185 ASP A O 1
ATOM 1451 N N . GLY A 1 186 ? 23.412 17.073 -30.067 1.00 56.31 186 GLY A N 1
ATOM 1452 C CA . GLY A 1 186 ? 23.089 18.428 -30.528 1.00 56.31 186 GLY A CA 1
ATOM 1453 C C . GLY A 1 186 ? 24.278 19.399 -30.550 1.00 56.31 186 GLY A C 1
ATOM 1454 O O . GLY A 1 186 ? 24.266 20.344 -31.333 1.00 56.31 186 GLY A O 1
ATOM 1455 N N . GLU A 1 187 ? 25.308 19.174 -29.728 1.00 53.00 187 GLU A N 1
ATOM 1456 C CA . GLU A 1 187 ? 26.537 19.991 -29.686 1.00 53.00 187 GLU A CA 1
ATOM 1457 C C . GLU A 1 187 ? 27.605 19.531 -30.700 1.00 53.00 187 GLU A C 1
ATOM 1459 O O . GLU A 1 187 ? 28.536 20.279 -30.991 1.00 53.00 187 GLU A O 1
ATOM 1464 N N . GLY A 1 188 ? 27.461 18.337 -31.290 1.00 49.00 188 GLY A N 1
ATOM 1465 C CA . GLY A 1 188 ? 28.343 17.825 -32.350 1.00 49.00 188 GLY A CA 1
ATOM 1466 C C . GLY A 1 188 ? 28.064 18.368 -33.760 1.00 49.00 188 GLY A C 1
ATOM 1467 O O . GLY A 1 188 ? 28.838 18.103 -34.676 1.00 49.00 188 GLY A O 1
ATOM 1468 N N . ALA A 1 189 ? 26.986 19.133 -33.954 1.00 48.53 189 ALA A N 1
ATOM 1469 C CA . ALA A 1 189 ? 26.609 19.714 -35.244 1.00 48.53 189 ALA A CA 1
ATOM 1470 C C . ALA A 1 189 ? 27.032 21.191 -35.348 1.00 48.53 189 ALA A C 1
ATOM 1472 O O . ALA A 1 189 ? 26.202 22.076 -35.551 1.00 48.53 189 ALA A O 1
ATOM 1473 N N . ALA A 1 190 ? 28.326 21.480 -35.198 1.00 51.78 190 ALA A N 1
ATOM 1474 C CA . ALA A 1 190 ? 28.862 22.760 -35.655 1.00 51.78 190 ALA A CA 1
ATOM 1475 C C . ALA A 1 190 ? 29.017 22.699 -37.189 1.00 51.78 190 ALA A C 1
ATOM 1477 O O . ALA A 1 190 ? 29.675 21.780 -37.685 1.00 51.78 190 ALA A O 1
ATOM 1478 N N . PRO A 1 191 ? 28.412 23.617 -37.966 1.00 53.53 191 PRO A N 1
ATOM 1479 C CA . PRO A 1 191 ? 28.588 23.622 -39.412 1.00 53.53 191 PRO A CA 1
ATOM 1480 C C . PRO A 1 191 ? 30.051 23.949 -39.760 1.00 53.53 191 PRO A C 1
ATOM 1482 O O . PRO A 1 191 ? 30.697 24.711 -39.033 1.00 53.53 191 PRO A O 1
ATOM 1485 N N . PRO A 1 192 ? 30.594 23.386 -40.855 1.00 46.78 192 PRO A N 1
ATOM 1486 C CA . PRO A 1 192 ? 31.976 23.625 -41.242 1.00 46.78 192 PRO A CA 1
ATOM 1487 C C . PRO A 1 192 ? 32.176 25.112 -41.550 1.00 46.78 192 PRO A C 1
ATOM 1489 O O . PRO A 1 192 ? 31.428 25.699 -42.333 1.00 46.78 192 PRO A O 1
ATOM 1492 N N . GLN A 1 193 ? 33.188 25.720 -40.925 1.00 47.34 193 GLN A N 1
ATOM 1493 C CA . GLN A 1 193 ? 33.639 27.065 -41.274 1.00 47.34 193 GLN A CA 1
ATOM 1494 C C . GLN A 1 193 ? 34.182 27.033 -42.706 1.00 47.34 193 GLN A C 1
ATOM 1496 O O . GLN A 1 193 ? 35.172 26.358 -42.983 1.00 47.34 193 GLN A O 1
ATOM 1501 N N . GLN A 1 194 ? 33.499 27.728 -43.616 1.00 42.72 194 GLN A N 1
ATOM 1502 C CA . GLN A 1 194 ? 33.999 27.980 -44.964 1.00 42.72 194 GLN A CA 1
ATOM 1503 C C . GLN A 1 194 ? 35.143 28.998 -44.883 1.00 42.72 194 GLN A C 1
ATOM 1505 O O . GLN A 1 194 ? 34.985 30.052 -44.265 1.00 42.72 194 GLN A O 1
ATOM 1510 N N . GLN A 1 195 ? 36.289 28.618 -45.455 1.00 48.25 195 GLN A N 1
ATOM 1511 C CA . GLN A 1 195 ? 37.432 29.491 -45.735 1.00 48.25 195 GLN A CA 1
ATOM 1512 C C . GLN A 1 195 ? 37.138 30.407 -46.920 1.00 48.25 195 GLN A C 1
ATOM 1514 O O . GLN A 1 195 ? 36.438 29.942 -47.850 1.00 48.25 195 GLN A O 1
#

pLDDT: mean 75.53, std 16.29, range [28.52, 96.38]

Organism: Emiliania huxleyi (strain CCMP1516) (NCBI:txid280463)

Foldseek 3Di:
DFFQPAFFKKFFDDPPDDTAFIKTQPDAAALFRAKIATCDHPPVPCVRHRDIDGGPLRVNVVSCCVRPVCSCVPPDHSPLQRIKWWKAADDDPVLDDPVPQQRDDDPRDTDSDDLQLQVGRIHTDNDDPPRTDIDRPSSSPDDHHTPDDSVRSSVVNNVCVVQVVNDPCSVVVVVVVVVVVVVVVVVVPDPDDDD

Secondary structure (DSSP, 8-state):
-----S-EEEEE-STT----EEEEES-EETTEE--EEEEE--GGGGGGTT-EESSHHHHHHHHHHHH-GGGGTSSSS--STTEEEEEES---GGGS-TTSS--EEETTEEES--TGGGG---EEESS--SSSEEEEGGGGPSP--TT--HHHHHHHHHHHHHTTTTSTTHHHHHHHHHHHHHHHHHHS-PPP---

Sequence (195 aa):
MVVVLDPLYVTLFVDDGDPLATLHVQDAAYFKFGTTEVIETPATHVHLRHKKYNTLNGACVGVLDDIMPSWRTARGRGDPHVAWMYVVGELPHSEFSSQGARTGLLDGHHSFVSPLAATRRISVRRSPDGTGRWVPAHVLRPFIPAGVPDNVAVQCVRELIAKGGHHSGAHRKEKKRAREERRRDGEGAAPPQQQ